Protein AF-A0A846NFS3-F1 (afdb_monomer_lite)

Secondary structure (DSSP, 8-state):
--TTSPEEEEE--S-TTTS---B-TTT--BS-EEEE--SS--EEPSPS-TTSS--S--BPPGGGBTTB-EES--EEEES-SSTT--PPTT-----EEEEESSS-HHHHHHHHHHHHSPPEEE-S-TT---SSS-TT-SEEEEEEETTTTEEEEEESS-S----EEE-SS---S-EEEEET---SS---EETTEEPPTTT--EEEETTEEEE-

Sequence (212 aa):
SLKDRPSPFVAFIKDQRFFPYKPCTACGGDHPFFGLFQGNAVWKHWPANPMEDFVLAVDADEDEWGEMPTHTSFLDCNYTSIPADVPPKGCSWLFLIGACEGSDDERLLDHVRSWSTPAKVETGYESRRLSWGCSHGPVLYEGYRYSERAYVLRLAGAERLTFRLTPIVKVINPVFRVENWKGGKPKIHVDGRRTEEDLARWQVDEEVLTVW

pLDDT: mean 80.88, std 14.56, range [43.41, 98.06]

Structure (mmCIF, N/CA/C/O backbone):
data_AF-A0A846NFS3-F1
#
_entry.id   AF-A0A846NFS3-F1
#
loop_
_atom_site.group_PDB
_atom_site.id
_atom_site.type_symbol
_atom_site.label_atom_id
_atom_site.label_alt_id
_atom_site.label_comp_id
_atom_site.label_asym_id
_atom_site.label_entity_id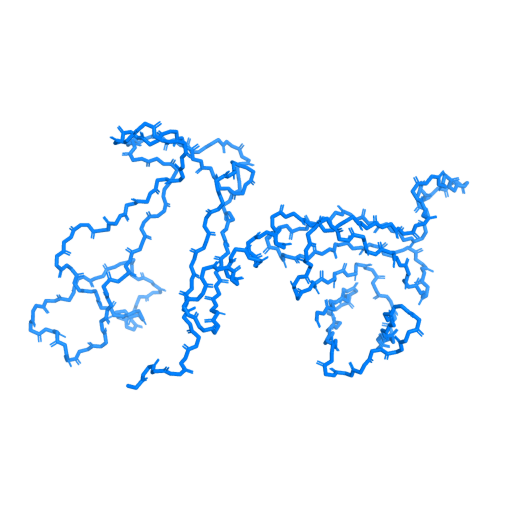
_atom_site.label_seq_id
_atom_site.pdbx_PDB_ins_code
_atom_site.Cartn_x
_atom_site.Cartn_y
_atom_site.Cartn_z
_atom_site.occupancy
_atom_site.B_iso_or_equiv
_atom_site.auth_seq_id
_atom_site.auth_comp_id
_atom_site.auth_asym_id
_atom_site.auth_atom_id
_atom_site.pdbx_PDB_model_num
ATOM 1 N N . SER A 1 1 ? 15.134 -28.747 -8.938 1.00 46.78 1 SER A N 1
ATOM 2 C CA . SER A 1 1 ? 13.742 -28.932 -8.473 1.00 46.78 1 SER A CA 1
ATOM 3 C C . SER A 1 1 ? 13.096 -27.572 -8.211 1.00 46.78 1 SER A C 1
ATOM 5 O O . SER A 1 1 ? 13.402 -26.941 -7.209 1.00 46.78 1 SER A O 1
ATOM 7 N N . LEU A 1 2 ? 12.251 -27.089 -9.130 1.00 56.50 2 LEU A N 1
ATOM 8 C CA . LEU A 1 2 ? 11.556 -25.787 -9.032 1.00 56.50 2 LEU A CA 1
ATOM 9 C C . LEU A 1 2 ? 10.077 -25.859 -9.470 1.00 56.50 2 LEU A C 1
ATOM 11 O O . LEU A 1 2 ? 9.407 -24.838 -9.506 1.00 56.50 2 LEU A O 1
ATOM 15 N N . LYS A 1 3 ? 9.568 -27.051 -9.819 1.00 55.34 3 LYS A N 1
ATOM 16 C CA . LYS A 1 3 ? 8.289 -27.220 -10.531 1.00 55.34 3 LYS A CA 1
ATOM 17 C C . LYS A 1 3 ? 7.031 -26.861 -9.727 1.00 55.34 3 LYS A C 1
ATOM 19 O O . LYS A 1 3 ? 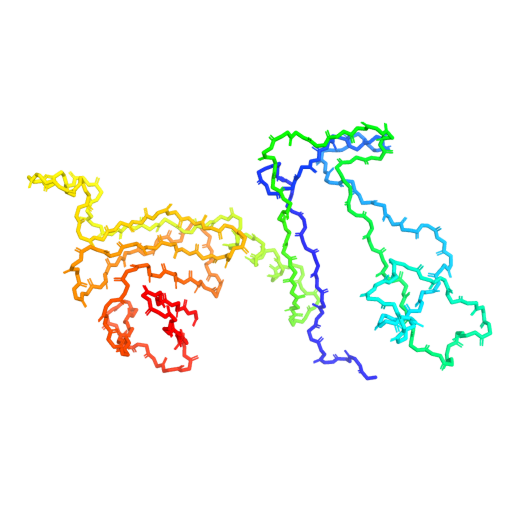6.013 -26.608 -10.350 1.00 55.34 3 LYS A O 1
ATOM 24 N N . ASP A 1 4 ? 7.129 -26.751 -8.403 1.00 69.19 4 ASP A N 1
ATOM 25 C CA . ASP A 1 4 ? 5.980 -26.518 -7.513 1.00 69.19 4 ASP A CA 1
ATOM 26 C C . ASP A 1 4 ? 6.213 -25.343 -6.549 1.00 69.19 4 ASP A C 1
ATOM 28 O O . ASP A 1 4 ? 5.666 -25.304 -5.449 1.00 69.19 4 ASP A O 1
ATOM 32 N N . ARG A 1 5 ? 7.093 -24.400 -6.912 1.00 70.12 5 ARG A N 1
ATOM 33 C CA . ARG A 1 5 ? 7.331 -23.194 -6.109 1.00 70.12 5 ARG A CA 1
ATOM 34 C C . ARG A 1 5 ? 6.560 -22.008 -6.692 1.00 70.12 5 ARG A C 1
ATOM 36 O O . ARG A 1 5 ? 6.533 -21.876 -7.915 1.00 70.12 5 ARG A O 1
ATOM 43 N N . PRO A 1 6 ? 5.989 -21.128 -5.847 1.00 77.12 6 PRO A N 1
ATOM 44 C CA . PRO A 1 6 ? 5.452 -19.851 -6.299 1.00 77.12 6 PRO A CA 1
ATOM 45 C C . PRO A 1 6 ? 6.476 -19.093 -7.155 1.00 77.12 6 PRO A C 1
ATOM 47 O O . PRO A 1 6 ? 7.658 -19.028 -6.804 1.00 77.12 6 PRO A O 1
ATOM 50 N N . SER A 1 7 ? 6.031 -18.527 -8.274 1.00 78.75 7 SER A N 1
ATOM 51 C CA . SER A 1 7 ? 6.867 -17.715 -9.153 1.00 78.75 7 SER A CA 1
ATOM 52 C C . SER A 1 7 ? 7.092 -16.345 -8.513 1.00 78.75 7 SER A C 1
ATOM 54 O O . SER A 1 7 ? 6.110 -15.673 -8.181 1.00 78.75 7 SER A O 1
ATOM 56 N N . PRO A 1 8 ? 8.352 -15.918 -8.308 1.00 80.50 8 PRO A N 1
ATOM 57 C CA . PRO A 1 8 ? 8.631 -14.588 -7.795 1.00 80.50 8 PRO A CA 1
ATOM 58 C C . PRO A 1 8 ? 8.228 -13.536 -8.827 1.00 80.50 8 PRO A C 1
ATOM 60 O O . PRO A 1 8 ? 8.345 -13.757 -10.033 1.00 80.50 8 PRO A O 1
ATOM 63 N N . PHE A 1 9 ? 7.792 -12.377 -8.353 1.00 82.88 9 PHE A N 1
ATOM 64 C CA . PHE A 1 9 ? 7.479 -11.243 -9.206 1.00 82.88 9 PHE A CA 1
ATOM 65 C C . PHE A 1 9 ? 7.971 -9.938 -8.588 1.00 82.88 9 PHE A C 1
ATOM 67 O O . PHE A 1 9 ? 8.077 -9.790 -7.367 1.00 82.88 9 PHE A O 1
ATOM 74 N N . VAL A 1 10 ? 8.195 -8.970 -9.469 1.00 84.50 10 VAL A N 1
ATOM 75 C CA . VAL A 1 10 ? 8.282 -7.554 -9.138 1.00 84.50 10 VAL A CA 1
ATOM 76 C C . VAL A 1 10 ? 7.319 -6.803 -10.050 1.00 84.50 10 VAL A C 1
ATOM 78 O O . VAL A 1 10 ? 7.285 -7.039 -11.256 1.00 84.50 10 VAL A O 1
ATOM 81 N N . ALA A 1 11 ? 6.498 -5.931 -9.477 1.00 87.62 11 ALA A N 1
ATOM 82 C CA . ALA A 1 11 ? 5.530 -5.136 -10.212 1.00 87.62 11 ALA A CA 1
ATOM 83 C C . ALA A 1 11 ? 5.752 -3.649 -9.945 1.00 87.62 11 ALA A C 1
ATOM 85 O O . ALA A 1 11 ? 5.638 -3.167 -8.815 1.00 87.62 11 ALA A O 1
ATOM 86 N N . PHE A 1 12 ? 6.021 -2.924 -11.024 1.00 88.69 12 PHE A N 1
ATOM 87 C CA . PHE A 1 12 ? 6.144 -1.476 -11.035 1.00 88.69 12 PHE A CA 1
ATOM 88 C C . PHE A 1 12 ? 4.872 -0.884 -11.618 1.00 88.69 12 PHE A C 1
ATOM 90 O O . PHE A 1 12 ? 4.489 -1.186 -12.750 1.00 88.69 12 PHE A O 1
ATOM 97 N N . ILE A 1 13 ? 4.197 -0.046 -10.841 1.00 88.19 13 ILE A N 1
ATOM 98 C CA . ILE A 1 13 ? 2.973 0.591 -11.310 1.00 88.19 13 ILE A CA 1
ATOM 99 C C . ILE A 1 13 ? 3.359 1.758 -12.211 1.00 88.19 13 ILE A C 1
ATOM 101 O O . ILE A 1 13 ? 4.176 2.601 -11.844 1.00 88.19 13 ILE A O 1
ATOM 105 N N . LYS A 1 14 ? 2.710 1.833 -13.373 1.00 88.75 14 LYS A N 1
ATOM 106 C CA . LYS A 1 14 ? 2.720 3.010 -14.242 1.00 88.75 14 LYS A CA 1
ATOM 107 C C . LYS A 1 14 ? 1.882 4.136 -13.618 1.00 88.75 14 LYS A C 1
ATOM 109 O O . LYS A 1 14 ? 0.790 4.459 -14.076 1.00 88.75 14 LYS A O 1
ATOM 114 N N . ASP A 1 15 ? 2.371 4.657 -12.500 1.00 88.75 15 ASP A N 1
ATOM 115 C CA . ASP A 1 15 ? 1.798 5.776 -11.770 1.00 88.75 15 ASP A CA 1
ATOM 116 C C . ASP A 1 15 ? 2.906 6.475 -10.970 1.00 88.75 15 ASP A C 1
ATOM 118 O O . ASP A 1 15 ? 3.525 5.891 -10.076 1.00 88.75 15 ASP A O 1
ATOM 122 N N . GLN A 1 16 ? 3.145 7.746 -11.291 1.00 89.62 16 GLN A N 1
ATOM 123 C CA . GLN A 1 16 ? 4.221 8.547 -10.704 1.00 89.62 16 GLN A CA 1
ATOM 124 C C . GLN A 1 16 ? 4.065 8.801 -9.195 1.00 89.62 16 GLN A C 1
ATOM 126 O O . GLN A 1 16 ? 5.024 9.221 -8.547 1.00 89.62 16 GLN A O 1
ATOM 131 N N . ARG A 1 17 ? 2.887 8.531 -8.611 1.00 88.44 17 ARG A N 1
ATOM 132 C CA . ARG A 1 17 ? 2.686 8.543 -7.151 1.00 88.44 17 ARG A CA 1
ATOM 133 C C . ARG A 1 17 ? 3.445 7.411 -6.463 1.00 88.44 17 ARG A C 1
ATOM 135 O O . ARG A 1 17 ? 3.815 7.554 -5.302 1.00 88.44 17 ARG A O 1
ATOM 142 N N . PHE A 1 18 ? 3.644 6.295 -7.164 1.00 90.50 18 PHE A N 1
ATOM 143 C CA . PHE A 1 18 ? 4.289 5.099 -6.632 1.00 90.50 18 PHE A CA 1
ATOM 144 C C . PHE A 1 18 ? 5.753 5.030 -7.010 1.00 90.50 18 PHE A C 1
ATOM 146 O O . PHE A 1 18 ? 6.557 4.666 -6.169 1.00 90.50 18 PHE A O 1
ATOM 153 N N . PHE A 1 19 ? 6.096 5.365 -8.249 1.00 90.44 19 PHE A N 1
ATOM 154 C CA . PHE A 1 19 ? 7.455 5.231 -8.754 1.00 90.44 19 PHE A CA 1
ATOM 155 C C . PHE A 1 19 ? 7.742 6.385 -9.713 1.00 90.44 19 PHE A C 1
ATOM 157 O O . PHE A 1 19 ? 6.963 6.575 -10.648 1.00 90.44 19 PHE A O 1
ATOM 164 N N . PRO A 1 20 ? 8.808 7.186 -9.536 1.00 90.94 20 PRO A N 1
ATOM 165 C CA . PRO A 1 20 ? 9.073 8.282 -10.446 1.00 90.94 20 PRO A CA 1
ATOM 166 C C . PRO A 1 20 ? 9.572 7.723 -11.774 1.00 90.94 20 PRO A C 1
ATOM 168 O O . PRO A 1 20 ? 10.475 6.891 -11.818 1.00 90.94 20 PRO A O 1
ATOM 171 N N . TYR A 1 21 ? 9.035 8.232 -12.874 1.00 90.06 21 TYR A N 1
ATOM 172 C CA . TYR A 1 21 ? 9.552 7.931 -14.202 1.00 90.06 21 TYR A CA 1
ATOM 173 C C . TYR A 1 21 ? 9.277 9.076 -15.168 1.00 90.06 21 TYR A C 1
ATOM 175 O O . TYR A 1 21 ? 8.366 9.877 -14.955 1.00 90.06 21 TYR A O 1
ATOM 183 N N . LYS A 1 22 ? 10.067 9.148 -16.236 1.00 87.88 22 LYS A N 1
ATOM 184 C CA . LYS A 1 22 ? 9.811 9.996 -17.407 1.00 87.88 22 LYS A CA 1
ATOM 185 C C . LYS A 1 22 ? 9.453 9.120 -18.610 1.00 87.88 22 LYS A C 1
ATOM 187 O O . LYS A 1 22 ? 9.779 7.933 -18.597 1.00 87.88 22 LYS A O 1
ATOM 192 N N . PRO A 1 23 ? 8.839 9.688 -19.663 1.00 87.88 23 PRO A N 1
ATOM 193 C CA . PRO A 1 23 ? 8.707 8.997 -20.936 1.00 87.88 23 PRO A CA 1
ATOM 194 C C . PRO A 1 23 ? 10.045 8.398 -21.381 1.00 87.88 23 PRO A C 1
ATOM 196 O O . PRO A 1 23 ? 11.074 9.076 -21.384 1.00 87.88 23 PRO A O 1
ATOM 199 N N . CYS A 1 24 ? 10.018 7.114 -21.720 1.00 82.25 24 CYS A N 1
ATOM 200 C CA . CYS A 1 24 ? 11.175 6.335 -22.111 1.00 82.25 24 CYS A CA 1
ATOM 201 C C . CYS A 1 24 ? 11.848 6.968 -23.328 1.00 82.25 24 CYS A C 1
ATOM 203 O O . CYS A 1 24 ? 11.220 7.188 -24.362 1.00 82.25 24 CYS A O 1
ATOM 205 N N . THR A 1 25 ? 13.147 7.214 -23.228 1.00 80.50 25 THR A N 1
ATOM 206 C CA . THR A 1 25 ? 13.949 7.802 -24.307 1.00 80.50 25 THR A CA 1
ATOM 207 C C . THR A 1 25 ? 14.064 6.890 -25.528 1.00 80.50 25 THR A C 1
ATOM 209 O O . THR A 1 25 ? 14.235 7.387 -26.637 1.00 80.50 25 THR A O 1
ATOM 212 N N . ALA A 1 26 ? 13.944 5.570 -25.340 1.00 77.38 26 ALA A N 1
ATOM 213 C CA . ALA A 1 26 ? 14.082 4.581 -26.407 1.00 77.38 26 ALA A CA 1
ATOM 214 C C . ALA A 1 26 ? 12.789 4.361 -27.209 1.00 77.38 26 ALA A C 1
ATOM 216 O O . ALA A 1 26 ? 12.839 4.267 -28.432 1.00 77.38 26 ALA A O 1
ATOM 217 N N . CYS A 1 27 ? 11.630 4.270 -26.546 1.00 83.31 27 CYS A N 1
ATOM 218 C CA . CYS A 1 27 ? 10.351 3.969 -27.207 1.00 83.31 27 CYS A CA 1
ATOM 219 C C . CYS A 1 27 ? 9.323 5.112 -27.147 1.00 83.31 27 CYS A C 1
ATOM 221 O O . CYS A 1 27 ? 8.237 4.984 -27.706 1.00 83.31 27 CYS A O 1
ATOM 223 N N . GLY A 1 28 ? 9.620 6.207 -26.439 1.00 85.06 28 GLY A N 1
ATOM 224 C CA . GLY A 1 28 ? 8.693 7.319 -26.193 1.00 85.06 28 GLY A CA 1
ATOM 225 C C . GLY A 1 28 ? 7.544 6.993 -25.229 1.00 85.06 28 GLY A C 1
ATOM 226 O O . GLY A 1 28 ? 6.701 7.848 -24.967 1.00 85.06 28 GLY A O 1
ATOM 227 N N . GLY A 1 29 ? 7.479 5.762 -24.715 1.00 85.75 29 GLY A N 1
ATOM 228 C CA . GLY A 1 29 ? 6.389 5.282 -23.876 1.00 85.75 29 GLY A CA 1
ATOM 229 C C . GLY A 1 29 ? 6.436 5.837 -22.456 1.00 85.75 29 GLY A C 1
ATOM 230 O O . GLY A 1 29 ? 7.495 5.978 -21.857 1.00 85.75 29 GLY A O 1
ATOM 231 N N . ASP A 1 30 ? 5.268 6.109 -21.886 1.00 87.12 30 ASP A N 1
ATOM 232 C CA . ASP A 1 30 ? 5.135 6.555 -20.499 1.00 87.12 30 ASP A CA 1
ATOM 233 C C . ASP A 1 30 ? 5.238 5.345 -19.552 1.00 87.12 30 ASP A C 1
ATOM 235 O O . ASP A 1 30 ? 4.241 4.673 -19.310 1.00 87.12 30 ASP A O 1
ATOM 239 N N . HIS A 1 31 ? 6.436 4.966 -19.111 1.00 85.06 31 HIS A N 1
ATOM 240 C CA . HIS A 1 31 ? 6.647 3.845 -18.186 1.00 85.06 31 HIS A CA 1
ATOM 241 C C . HIS A 1 31 ? 7.975 3.996 -17.428 1.00 85.06 31 HIS A C 1
ATOM 243 O O . HIS A 1 31 ? 8.857 4.715 -17.905 1.00 85.06 31 HIS A O 1
ATOM 249 N N . PRO A 1 32 ? 8.159 3.310 -16.282 1.00 83.38 32 PRO A N 1
ATOM 250 C CA . PRO A 1 32 ? 9.451 3.274 -15.605 1.00 83.38 32 PRO A CA 1
ATOM 251 C C . PRO A 1 32 ? 10.571 2.765 -16.509 1.00 83.38 32 PRO A C 1
ATOM 253 O O . PRO A 1 32 ? 10.363 1.862 -17.325 1.00 83.38 32 PRO A O 1
ATOM 256 N N . PHE A 1 33 ? 11.753 3.366 -16.382 1.00 80.88 33 PHE A N 1
ATOM 257 C CA . PHE A 1 33 ? 12.916 2.920 -17.129 1.00 80.88 33 PHE A CA 1
ATOM 258 C C . PHE A 1 33 ? 13.541 1.712 -16.432 1.00 80.88 33 PHE A C 1
ATOM 260 O O . PHE A 1 33 ? 13.967 1.792 -15.279 1.00 80.88 33 PHE A O 1
ATOM 267 N N . PHE A 1 34 ? 13.616 0.610 -17.170 1.00 74.81 34 PHE A N 1
ATOM 268 C CA . PHE A 1 34 ? 14.283 -0.608 -16.743 1.00 74.81 34 PHE A CA 1
ATOM 269 C C . PHE A 1 34 ? 15.504 -0.823 -17.618 1.00 74.81 34 PHE A C 1
ATOM 271 O O . PHE A 1 34 ? 15.383 -1.091 -18.817 1.00 74.81 34 PHE A O 1
ATOM 278 N N . GLY A 1 35 ? 16.678 -0.707 -17.008 1.00 64.31 35 GLY A N 1
ATOM 279 C CA . GLY A 1 35 ? 17.896 -1.225 -17.597 1.00 64.31 35 GLY A CA 1
ATOM 280 C C . GLY A 1 35 ? 17.946 -2.717 -17.312 1.00 64.31 35 GLY A C 1
ATOM 281 O O . GLY A 1 35 ? 18.195 -3.124 -16.179 1.00 64.31 35 GLY A O 1
ATOM 282 N N . LEU A 1 36 ? 17.707 -3.547 -18.327 1.00 57.19 36 LEU A N 1
ATOM 283 C CA . LEU A 1 36 ? 18.257 -4.897 -18.274 1.00 57.19 36 LEU A CA 1
ATOM 284 C C . LEU A 1 36 ? 19.766 -4.738 -18.449 1.00 57.19 36 LEU A C 1
ATOM 286 O O . LEU A 1 36 ? 20.190 -4.103 -19.417 1.00 57.19 36 LEU A O 1
ATOM 290 N N . PHE A 1 37 ? 20.565 -5.281 -17.531 1.00 57.91 37 PHE A N 1
ATOM 291 C CA . PHE A 1 37 ? 22.001 -5.408 -17.764 1.00 57.91 37 PHE A CA 1
ATOM 292 C C . PHE A 1 37 ? 22.176 -6.251 -19.034 1.00 57.91 37 PHE A C 1
ATOM 294 O O . PHE A 1 37 ? 21.878 -7.443 -19.051 1.00 57.91 37 PHE A O 1
ATOM 301 N N . GLN A 1 38 ? 22.536 -5.604 -20.144 1.00 47.56 38 GLN A N 1
ATOM 302 C CA . GLN A 1 38 ? 22.662 -6.266 -21.438 1.00 47.56 38 GLN A CA 1
ATOM 303 C C . GLN A 1 38 ? 23.978 -7.053 -21.470 1.00 47.56 38 GLN A C 1
ATOM 305 O O . GLN A 1 38 ? 25.048 -6.457 -21.408 1.00 47.56 38 GLN A O 1
ATOM 310 N N . GLY A 1 39 ? 23.900 -8.383 -21.582 1.00 54.94 39 GLY A N 1
ATOM 311 C CA . GLY A 1 39 ? 25.058 -9.265 -21.764 1.00 54.94 39 GLY A CA 1
ATOM 312 C C . GLY A 1 39 ? 24.763 -10.736 -21.446 1.00 54.94 39 GLY A C 1
ATOM 313 O O . GLY A 1 39 ? 23.698 -11.061 -20.929 1.00 54.94 39 GLY A O 1
ATOM 314 N N . ASN A 1 40 ? 25.737 -11.618 -21.705 1.00 56.84 40 ASN A N 1
ATOM 315 C CA . ASN A 1 40 ? 25.790 -12.996 -21.176 1.00 56.84 40 ASN A CA 1
ATOM 316 C C . ASN A 1 40 ? 26.237 -13.027 -19.699 1.00 56.84 40 ASN A C 1
ATOM 318 O O . ASN A 1 40 ? 26.724 -14.047 -19.220 1.00 56.84 40 ASN A O 1
ATOM 322 N N . ALA A 1 41 ? 26.142 -11.894 -19.002 1.00 58.16 41 ALA A N 1
ATOM 323 C CA . ALA A 1 41 ? 26.658 -11.729 -17.657 1.00 58.16 41 ALA A CA 1
ATOM 324 C C . ALA A 1 41 ? 25.864 -12.612 -16.686 1.00 58.16 41 ALA A C 1
ATOM 326 O O . ALA A 1 41 ? 24.679 -12.394 -16.415 1.00 58.16 41 ALA A O 1
ATOM 327 N N . VAL A 1 42 ? 26.533 -13.654 -16.209 1.00 69.56 42 VAL A N 1
ATOM 328 C CA . VAL A 1 42 ? 26.106 -14.495 -15.099 1.00 69.56 42 VAL A CA 1
ATOM 329 C C . VAL A 1 42 ? 26.764 -13.894 -13.870 1.00 69.56 42 VAL A C 1
ATOM 331 O O . VAL A 1 42 ? 27.964 -13.675 -13.884 1.00 69.56 42 VAL A O 1
ATOM 334 N N . TRP A 1 43 ? 26.011 -13.606 -12.818 1.00 71.12 43 TRP A N 1
ATOM 335 C CA . TRP A 1 43 ? 26.534 -12.884 -11.662 1.00 71.12 43 TRP A CA 1
ATOM 336 C C . TRP A 1 43 ? 26.647 -13.784 -10.443 1.00 71.12 43 TRP A C 1
ATOM 338 O O . TRP A 1 43 ? 25.786 -14.637 -10.221 1.00 71.12 43 TRP A O 1
ATOM 348 N N . LYS A 1 44 ? 27.671 -13.576 -9.616 1.00 70.44 44 LYS A N 1
ATOM 349 C CA . LYS A 1 44 ? 27.851 -14.307 -8.352 1.00 70.44 44 LYS A CA 1
ATOM 350 C C . LYS A 1 44 ? 26.729 -13.956 -7.370 1.00 70.44 44 LYS A C 1
ATOM 352 O O . LYS A 1 44 ? 26.412 -12.783 -7.178 1.00 70.44 44 LYS A O 1
ATOM 357 N N . HIS A 1 45 ? 26.141 -14.964 -6.721 1.00 60.03 45 HIS A N 1
ATOM 358 C CA . HIS A 1 45 ? 25.109 -14.763 -5.699 1.00 60.03 45 HIS A CA 1
ATOM 359 C C . HIS A 1 45 ? 25.665 -14.012 -4.480 1.00 60.03 45 HIS A C 1
ATOM 361 O O . HIS A 1 45 ? 26.803 -14.224 -4.065 1.00 60.03 45 HIS A O 1
ATOM 367 N N . TRP A 1 46 ? 24.843 -13.154 -3.873 1.00 59.78 46 TRP A N 1
ATOM 368 C CA . TRP A 1 46 ? 25.236 -12.382 -2.694 1.00 59.78 46 TRP A CA 1
ATOM 369 C C . TRP A 1 46 ? 25.270 -13.208 -1.396 1.00 59.78 46 TRP A C 1
ATOM 371 O O . TRP A 1 46 ? 24.400 -14.062 -1.195 1.00 59.78 46 TRP A O 1
ATOM 381 N N . PRO A 1 47 ? 26.193 -12.900 -0.467 1.00 56.41 47 PRO A N 1
ATOM 382 C CA . PRO A 1 47 ? 27.344 -12.009 -0.638 1.00 56.41 47 PRO A CA 1
ATOM 383 C C . PRO A 1 47 ? 28.473 -12.707 -1.416 1.00 56.41 47 PRO A C 1
ATOM 385 O O . PRO A 1 47 ? 28.825 -13.846 -1.120 1.00 56.41 47 PRO A O 1
ATOM 388 N N . ALA A 1 48 ? 29.071 -12.008 -2.388 1.00 53.06 48 ALA A N 1
ATOM 389 C CA . ALA A 1 48 ? 30.178 -12.541 -3.191 1.00 53.06 48 ALA A CA 1
ATOM 390 C C . ALA A 1 48 ? 31.499 -12.657 -2.397 1.00 53.06 48 ALA A C 1
ATOM 392 O O . ALA A 1 48 ? 32.408 -13.377 -2.803 1.00 53.06 48 ALA A O 1
ATOM 393 N N . ASN A 1 49 ? 31.604 -11.961 -1.260 1.00 52.06 49 ASN A N 1
ATOM 394 C CA . ASN A 1 49 ? 32.747 -11.992 -0.354 1.00 52.06 49 ASN A CA 1
ATOM 395 C C . ASN A 1 49 ? 32.248 -11.872 1.102 1.00 52.06 49 ASN A C 1
ATOM 397 O O . ASN A 1 49 ? 31.478 -10.957 1.386 1.00 52.06 49 ASN A O 1
ATOM 401 N N . PRO A 1 50 ? 32.676 -12.737 2.040 1.00 53.91 50 PRO A N 1
ATOM 402 C CA . PRO A 1 50 ? 32.330 -12.617 3.460 1.00 53.91 50 PRO A CA 1
ATOM 403 C C . PRO A 1 50 ? 32.967 -11.408 4.178 1.00 53.91 50 PRO A C 1
ATOM 405 O O . PRO A 1 50 ? 32.703 -11.213 5.361 1.00 53.91 50 PRO A O 1
ATOM 408 N N . MET A 1 51 ? 33.827 -10.633 3.506 1.00 52.66 51 MET A N 1
ATOM 409 C CA . MET A 1 51 ? 34.596 -9.527 4.096 1.00 52.66 51 MET A CA 1
ATOM 410 C C . MET A 1 51 ? 34.044 -8.123 3.807 1.00 52.66 51 MET A C 1
ATOM 412 O O . MET A 1 51 ? 34.581 -7.157 4.343 1.00 52.66 51 MET A O 1
ATOM 416 N N . GLU A 1 52 ? 33.018 -7.982 2.967 1.00 46.75 52 GLU A N 1
ATOM 417 C CA . GLU A 1 52 ? 32.424 -6.680 2.642 1.00 46.75 52 GLU A CA 1
ATOM 418 C C . GLU A 1 52 ? 30.933 -6.676 2.977 1.00 46.75 52 GLU A C 1
ATOM 420 O O . GLU A 1 52 ? 30.217 -7.628 2.666 1.00 46.75 52 GLU A O 1
ATOM 425 N N . ASP A 1 53 ? 30.462 -5.590 3.597 1.00 46.38 53 ASP A N 1
ATOM 426 C CA . ASP A 1 53 ? 29.064 -5.457 4.025 1.00 46.38 53 ASP A CA 1
ATOM 427 C C . ASP A 1 53 ? 28.083 -5.438 2.836 1.00 46.38 53 ASP A C 1
ATOM 429 O O . ASP A 1 53 ? 26.894 -5.703 3.020 1.00 46.38 53 ASP A O 1
ATOM 433 N N . PHE A 1 54 ? 28.558 -5.142 1.616 1.00 43.41 54 PHE A N 1
ATOM 434 C CA . PHE A 1 54 ? 27.818 -5.289 0.358 1.00 43.41 54 PHE A CA 1
ATOM 435 C C . PHE A 1 54 ? 28.728 -5.054 -0.866 1.00 43.41 54 PHE A C 1
ATOM 437 O O . PHE A 1 54 ? 29.475 -4.082 -0.910 1.00 43.41 54 PHE A O 1
ATOM 444 N N . VAL A 1 55 ? 28.591 -5.882 -1.909 1.00 52.50 55 VAL A N 1
ATOM 445 C CA . VAL A 1 55 ? 29.126 -5.622 -3.262 1.00 52.50 55 VAL A CA 1
ATOM 446 C C . VAL A 1 55 ? 27.958 -5.616 -4.235 1.00 52.50 55 VAL A C 1
ATOM 448 O O . VAL A 1 55 ? 27.217 -6.588 -4.294 1.00 52.50 55 VAL A O 1
ATOM 451 N N . LEU A 1 56 ? 27.787 -4.529 -4.993 1.00 52.53 56 LEU A N 1
ATOM 452 C CA . LEU A 1 56 ? 26.597 -4.282 -5.819 1.00 52.53 56 LEU A CA 1
ATOM 453 C C . LEU A 1 56 ? 26.394 -5.295 -6.963 1.00 52.53 56 LEU A C 1
ATOM 455 O O . LEU A 1 56 ? 25.252 -5.608 -7.280 1.00 52.53 56 LEU A O 1
ATOM 459 N N . ALA A 1 57 ? 27.464 -5.818 -7.565 1.00 60.66 57 ALA A N 1
ATOM 460 C CA . ALA A 1 57 ? 27.416 -6.903 -8.548 1.00 60.66 57 ALA A CA 1
ATOM 461 C C . ALA A 1 57 ? 28.849 -7.366 -8.876 1.00 60.66 57 ALA A C 1
ATOM 463 O O . ALA A 1 57 ? 29.733 -6.525 -9.034 1.00 60.66 57 ALA A O 1
ATOM 464 N N . VAL A 1 58 ? 29.088 -8.677 -8.981 1.00 69.69 58 VAL A N 1
ATOM 465 C CA . VAL A 1 58 ? 30.356 -9.243 -9.480 1.00 69.69 58 VAL A CA 1
ATOM 466 C C . VAL A 1 58 ? 30.019 -10.253 -10.563 1.00 69.69 58 VAL A C 1
ATOM 468 O O . VAL A 1 58 ? 29.288 -11.212 -10.292 1.00 69.69 58 VAL A O 1
ATOM 471 N N . ASP A 1 59 ? 30.513 -10.013 -11.775 1.00 72.50 59 ASP A N 1
ATOM 472 C CA . ASP A 1 59 ? 30.398 -10.970 -12.872 1.00 72.50 59 ASP A CA 1
ATOM 473 C C . ASP A 1 59 ? 31.075 -12.283 -12.465 1.00 72.50 59 ASP A C 1
ATOM 475 O O . ASP A 1 59 ? 32.140 -12.286 -11.848 1.00 72.50 59 ASP A O 1
ATOM 479 N N . ALA A 1 60 ? 30.422 -13.400 -12.758 1.00 72.19 60 ALA A N 1
ATOM 480 C CA . ALA A 1 60 ? 31.017 -14.721 -12.697 1.00 72.19 60 ALA A CA 1
ATOM 481 C C . ALA A 1 60 ? 31.729 -14.988 -14.022 1.00 72.19 60 ALA A C 1
ATOM 483 O O . ALA A 1 60 ? 31.107 -14.934 -15.091 1.00 72.19 60 ALA A O 1
ATOM 484 N N . ASP A 1 61 ? 33.013 -15.310 -13.934 1.00 78.19 61 ASP A N 1
ATOM 485 C CA . ASP A 1 61 ? 33.794 -15.749 -15.082 1.00 78.19 61 ASP A CA 1
ATOM 486 C C . ASP A 1 61 ? 33.287 -17.120 -15.565 1.00 78.19 61 ASP A C 1
ATOM 488 O O . ASP A 1 61 ? 32.662 -17.862 -14.804 1.00 78.19 61 ASP A O 1
ATOM 492 N N . GLU A 1 62 ? 33.547 -17.482 -16.828 1.00 78.62 62 GLU A N 1
ATOM 493 C CA . GLU A 1 62 ? 33.083 -18.760 -17.408 1.00 78.62 62 GLU A CA 1
ATOM 494 C C . GLU A 1 62 ? 33.519 -19.979 -16.575 1.00 78.62 62 GLU A C 1
ATOM 496 O O . GLU A 1 62 ? 32.750 -20.928 -16.422 1.00 78.62 62 GLU A O 1
ATOM 501 N N . ASP A 1 63 ? 34.711 -19.923 -15.974 1.00 80.50 63 ASP A N 1
ATOM 502 C CA . ASP A 1 63 ? 35.257 -20.978 -15.109 1.00 80.50 63 ASP A CA 1
ATOM 503 C C . ASP A 1 63 ? 34.518 -21.107 -13.762 1.00 80.50 63 ASP A C 1
ATOM 505 O O . ASP A 1 63 ? 34.643 -22.113 -13.068 1.00 80.50 63 ASP A O 1
ATOM 509 N N . GLU A 1 64 ? 33.734 -20.101 -13.374 1.00 70.00 64 GLU A N 1
ATOM 510 C CA . GLU A 1 64 ? 32.948 -20.086 -12.136 1.00 70.00 64 GLU A CA 1
ATOM 511 C C . GLU A 1 64 ? 31.498 -20.539 -12.370 1.00 70.00 64 GLU A C 1
ATOM 513 O O . GLU A 1 64 ? 30.733 -20.754 -11.418 1.00 70.00 64 GLU A O 1
ATOM 518 N N . TRP A 1 65 ? 31.098 -20.709 -13.636 1.00 73.12 65 TRP A N 1
ATOM 519 C CA . TRP A 1 65 ? 29.759 -21.145 -14.010 1.00 73.12 65 TRP A CA 1
ATOM 520 C C . TRP A 1 65 ? 29.529 -22.596 -13.572 1.00 73.12 65 TRP A C 1
ATOM 522 O O . TRP A 1 65 ? 30.000 -23.545 -14.190 1.00 73.12 65 TRP A O 1
ATOM 532 N N . GLY A 1 66 ? 28.744 -22.770 -12.507 1.00 65.75 66 GLY A N 1
ATOM 533 C CA . GLY A 1 66 ? 28.412 -24.083 -11.942 1.00 65.75 66 GLY A CA 1
ATOM 534 C C . GLY A 1 66 ? 29.239 -24.476 -10.715 1.00 65.75 66 GLY A C 1
ATOM 535 O O . GLY A 1 66 ? 28.810 -25.370 -9.988 1.00 65.75 66 GLY A O 1
ATOM 536 N N . GLU A 1 67 ? 30.340 -23.772 -10.432 1.00 72.44 67 GLU A N 1
ATOM 537 C CA . GLU A 1 67 ? 31.165 -23.964 -9.225 1.00 72.44 67 GLU A CA 1
ATOM 538 C C . GLU A 1 67 ? 30.664 -23.134 -8.036 1.00 72.44 67 GLU A C 1
ATOM 540 O O . GLU A 1 67 ? 30.831 -23.511 -6.875 1.00 72.44 67 GLU A O 1
ATOM 545 N N . MET A 1 68 ? 29.991 -22.015 -8.311 1.00 66.69 68 MET A N 1
ATOM 546 C CA . MET A 1 68 ? 29.344 -21.203 -7.287 1.00 66.69 68 MET A CA 1
ATOM 547 C C . MET A 1 68 ? 27.909 -20.832 -7.672 1.00 66.69 68 MET A C 1
ATOM 549 O O . MET A 1 68 ? 27.567 -20.817 -8.856 1.00 66.69 68 MET A O 1
ATOM 553 N N . PRO A 1 69 ? 27.031 -20.537 -6.693 1.00 60.03 69 PRO A N 1
ATOM 554 C CA . PRO A 1 69 ? 25.693 -20.059 -6.994 1.00 60.03 69 PRO A CA 1
ATOM 555 C C . PRO A 1 69 ? 25.767 -18.752 -7.782 1.00 60.03 69 PRO A C 1
ATOM 557 O O . PRO A 1 69 ? 26.360 -17.772 -7.327 1.00 60.03 69 PRO A O 1
ATOM 560 N N . THR A 1 70 ? 25.136 -18.738 -8.949 1.00 64.69 70 THR A N 1
ATOM 561 C CA . THR A 1 70 ? 25.051 -17.564 -9.808 1.00 64.69 70 THR A CA 1
ATOM 562 C C . THR A 1 70 ? 23.609 -17.256 -10.196 1.00 64.69 70 THR A C 1
ATOM 564 O O . THR A 1 70 ? 22.715 -18.098 -10.075 1.00 64.69 70 THR A O 1
ATOM 567 N N . HIS A 1 71 ? 23.357 -16.029 -10.643 1.00 61.53 71 HIS A N 1
ATOM 568 C CA . HIS A 1 71 ? 22.068 -15.610 -11.176 1.00 61.53 71 HIS A CA 1
ATOM 569 C C . HIS A 1 71 ? 22.241 -14.671 -12.369 1.00 61.53 71 HIS A C 1
ATOM 571 O O . HIS A 1 71 ? 23.205 -13.923 -12.464 1.00 61.53 71 HIS A O 1
ATOM 577 N N . THR A 1 72 ? 21.284 -14.699 -13.290 1.00 58.72 72 THR A N 1
ATOM 578 C CA . THR A 1 72 ? 21.273 -13.858 -14.500 1.00 58.72 72 THR A CA 1
ATOM 579 C C . THR A 1 72 ? 20.357 -12.641 -14.372 1.00 58.72 72 THR A C 1
ATOM 581 O O . THR A 1 72 ? 20.319 -11.790 -15.254 1.00 58.72 72 THR A O 1
ATOM 584 N N . SER A 1 73 ? 19.606 -12.542 -13.273 1.00 57.41 73 SER A N 1
ATOM 585 C CA . SER A 1 73 ? 18.552 -11.540 -13.108 1.00 57.41 73 SER A CA 1
ATOM 586 C C . SER A 1 73 ? 18.984 -10.434 -12.148 1.00 57.41 73 SER A C 1
ATOM 588 O O . SER A 1 73 ? 18.633 -10.468 -10.971 1.00 57.41 73 SER A O 1
ATOM 590 N N . PHE A 1 74 ? 19.739 -9.456 -12.648 1.00 61.50 74 PHE A N 1
ATOM 591 C CA . PHE A 1 74 ? 19.831 -8.132 -12.030 1.00 61.50 74 PHE A CA 1
ATOM 592 C C . PHE A 1 74 ? 18.963 -7.154 -12.822 1.00 61.50 74 PHE A C 1
ATOM 594 O O . PHE A 1 74 ? 18.989 -7.136 -14.053 1.00 61.50 74 PHE A O 1
ATOM 601 N N . LEU A 1 75 ? 18.181 -6.350 -12.106 1.00 64.06 75 LEU A N 1
ATOM 602 C CA . LEU A 1 75 ? 17.353 -5.302 -12.685 1.00 64.06 75 LEU A CA 1
ATOM 603 C C . LEU A 1 75 ? 17.830 -3.962 -12.142 1.00 64.06 75 LEU A C 1
ATOM 605 O O . LEU A 1 75 ? 17.787 -3.745 -10.932 1.00 64.06 75 LEU A O 1
ATOM 609 N N . ASP A 1 76 ? 18.238 -3.067 -13.036 1.00 70.19 76 ASP A N 1
ATOM 610 C CA . ASP A 1 76 ? 18.503 -1.680 -12.682 1.00 70.19 76 ASP A CA 1
ATOM 611 C C . ASP A 1 76 ? 17.234 -0.844 -12.893 1.00 70.19 76 ASP A C 1
ATOM 613 O O . ASP A 1 76 ? 16.698 -0.739 -14.005 1.00 70.19 76 ASP A O 1
ATOM 617 N N . CYS A 1 77 ? 16.727 -0.283 -11.798 1.00 74.69 77 CYS A N 1
ATOM 618 C CA . CYS A 1 77 ? 15.522 0.533 -11.780 1.00 74.69 77 CYS A CA 1
ATOM 619 C C . CYS A 1 77 ? 15.919 1.985 -11.559 1.00 74.69 77 CYS A C 1
ATOM 621 O O . CYS A 1 77 ? 16.249 2.374 -10.440 1.00 74.69 77 CYS A O 1
ATOM 623 N N . ASN A 1 78 ? 15.819 2.799 -12.606 1.00 79.31 78 ASN A N 1
ATOM 624 C CA . ASN A 1 78 ? 16.148 4.217 -12.535 1.00 79.31 78 ASN A CA 1
ATOM 625 C C . ASN A 1 78 ? 14.940 5.087 -12.870 1.00 79.31 78 ASN A C 1
ATOM 627 O O . ASN A 1 78 ? 14.001 4.680 -13.553 1.00 79.31 78 ASN A O 1
ATOM 631 N N . TYR A 1 79 ? 15.016 6.348 -12.447 1.00 84.19 79 TYR A N 1
ATOM 632 C CA . TYR A 1 79 ? 14.068 7.380 -12.858 1.00 84.19 79 TYR A CA 1
ATOM 633 C C . TYR A 1 79 ? 14.058 7.574 -14.387 1.00 84.19 79 TYR A C 1
ATOM 635 O O . TYR A 1 79 ? 13.021 7.870 -14.983 1.00 84.19 79 TYR A O 1
ATOM 643 N N . THR A 1 80 ? 15.225 7.426 -15.020 1.00 82.38 80 THR A N 1
ATOM 644 C CA . THR A 1 80 ? 15.462 7.621 -16.455 1.00 82.38 80 THR A CA 1
ATOM 645 C C . THR A 1 80 ? 16.828 7.058 -16.847 1.00 82.38 80 THR A C 1
ATOM 647 O O . THR A 1 80 ? 17.674 6.816 -15.990 1.00 82.38 80 THR A O 1
ATOM 650 N N . SER A 1 81 ? 17.052 6.888 -18.149 1.00 78.44 81 SER A N 1
ATOM 651 C CA . SER A 1 81 ? 18.337 6.491 -18.732 1.00 78.44 81 SER A CA 1
ATOM 652 C C . SER A 1 81 ? 19.286 7.668 -18.997 1.00 78.44 81 SER A C 1
ATOM 654 O O . SER A 1 81 ? 20.374 7.467 -19.530 1.00 78.44 81 SER A O 1
ATOM 656 N N . ILE A 1 82 ? 18.842 8.906 -18.759 1.00 81.00 82 ILE A N 1
ATOM 657 C CA . ILE A 1 82 ? 19.598 10.121 -19.084 1.00 81.00 82 ILE A CA 1
ATOM 658 C C . ILE A 1 82 ? 20.570 10.432 -17.936 1.00 81.00 82 ILE A C 1
ATOM 660 O O . ILE A 1 82 ? 20.119 10.631 -16.807 1.00 81.00 82 ILE A O 1
ATOM 664 N N . PRO A 1 83 ? 21.888 10.530 -18.192 1.00 78.94 83 PRO A N 1
ATOM 665 C CA . PRO A 1 83 ? 22.847 10.932 -17.168 1.00 78.94 83 PRO A CA 1
ATOM 666 C C . PRO A 1 83 ? 22.502 12.292 -16.549 1.00 78.94 83 PRO A C 1
ATOM 668 O O . PRO A 1 83 ? 22.077 13.208 -17.250 1.00 78.94 83 PRO A O 1
ATOM 671 N N . ALA A 1 84 ? 22.734 12.428 -15.241 1.00 85.50 84 ALA A N 1
ATOM 672 C CA . ALA A 1 84 ? 22.473 13.629 -14.435 1.00 85.50 84 ALA A CA 1
ATOM 673 C C . ALA A 1 84 ? 20.998 14.036 -14.254 1.00 85.50 84 ALA A C 1
ATOM 675 O O . ALA A 1 84 ? 20.724 14.972 -13.499 1.00 85.50 84 ALA A O 1
ATOM 676 N N . ASP A 1 85 ? 20.043 13.336 -14.869 1.00 87.06 85 ASP A N 1
ATOM 677 C CA . ASP A 1 85 ? 18.641 13.533 -14.523 1.00 87.06 85 ASP A CA 1
ATOM 678 C C . ASP A 1 85 ? 18.381 13.044 -13.093 1.00 87.06 85 ASP A C 1
ATOM 680 O O . ASP A 1 85 ? 18.726 11.926 -12.710 1.00 87.06 85 ASP A O 1
ATOM 684 N N . VAL A 1 86 ? 17.705 13.883 -12.313 1.00 87.31 86 VAL A N 1
ATOM 685 C CA . VAL A 1 86 ? 17.329 13.581 -10.930 1.00 87.31 86 VAL A CA 1
ATOM 686 C C . VAL A 1 86 ? 15.813 13.460 -10.806 1.00 87.31 86 VAL A C 1
ATOM 688 O O . VAL A 1 86 ? 15.082 14.224 -11.452 1.00 87.31 86 VAL A O 1
ATOM 691 N N . PRO A 1 87 ? 15.306 12.522 -9.987 1.00 89.62 87 PRO A N 1
ATOM 692 C CA . PRO A 1 87 ? 13.877 12.418 -9.755 1.00 89.62 87 PRO A CA 1
ATOM 693 C C . PRO A 1 87 ? 13.352 13.675 -9.035 1.00 89.62 87 PRO A C 1
ATOM 695 O O . PRO A 1 87 ? 14.107 14.346 -8.319 1.00 89.62 87 PRO A O 1
ATOM 698 N N . PRO A 1 88 ? 12.060 14.018 -9.185 1.00 89.56 88 PRO A N 1
ATOM 699 C CA . PRO A 1 88 ? 11.469 15.147 -8.477 1.00 89.56 88 PRO A CA 1
ATOM 700 C C . PRO A 1 88 ? 11.625 15.001 -6.958 1.00 89.56 88 PRO A C 1
ATOM 702 O O . PRO A 1 88 ? 11.518 13.902 -6.408 1.00 89.56 88 PRO A O 1
ATOM 705 N N . LYS A 1 89 ? 11.839 16.119 -6.253 1.00 89.25 89 LYS A N 1
ATOM 706 C CA . LYS A 1 89 ? 11.865 16.114 -4.782 1.00 89.25 89 LYS A CA 1
ATOM 707 C C . LYS A 1 89 ? 10.518 15.630 -4.237 1.00 89.25 89 LYS A C 1
ATOM 709 O O . LYS A 1 89 ? 9.473 16.039 -4.732 1.00 89.25 89 LYS A O 1
ATOM 714 N N . GLY A 1 90 ? 10.556 14.792 -3.202 1.00 85.38 90 GLY A N 1
ATOM 715 C CA . GLY A 1 90 ? 9.351 14.234 -2.580 1.00 85.38 90 GLY A CA 1
ATOM 716 C C . GLY A 1 90 ? 8.678 13.111 -3.377 1.00 85.38 90 GLY A C 1
ATOM 717 O O . GLY A 1 90 ? 7.542 12.761 -3.070 1.00 85.38 90 GLY A O 1
ATOM 718 N N . CYS A 1 91 ? 9.342 12.548 -4.393 1.00 89.69 91 CYS A N 1
ATOM 719 C CA . CYS A 1 91 ? 8.865 11.327 -5.040 1.00 89.69 91 CYS A CA 1
ATOM 720 C C . CYS A 1 91 ? 9.005 10.101 -4.120 1.00 89.69 91 CYS A C 1
ATOM 722 O O . CYS A 1 91 ? 9.794 10.096 -3.174 1.00 89.69 91 CYS A O 1
ATOM 724 N N . SER A 1 92 ? 8.232 9.056 -4.415 1.00 90.69 92 SER A N 1
ATOM 725 C CA . SER A 1 92 ? 8.265 7.774 -3.704 1.00 90.69 92 SER A CA 1
ATOM 726 C C . SER A 1 92 ? 8.761 6.675 -4.633 1.00 90.69 92 SER A C 1
ATOM 728 O O . SER A 1 92 ? 8.441 6.705 -5.812 1.00 90.69 92 SER A O 1
ATOM 730 N N . TRP A 1 93 ? 9.519 5.713 -4.107 1.00 91.25 93 TRP A N 1
ATOM 731 C CA . TRP A 1 93 ? 10.038 4.561 -4.852 1.00 91.25 93 TRP A CA 1
ATOM 732 C C . TRP A 1 93 ? 9.400 3.284 -4.311 1.00 91.25 93 TRP A C 1
ATOM 734 O O . TRP A 1 93 ? 9.967 2.579 -3.481 1.00 91.25 93 TRP A O 1
ATOM 744 N N . LEU A 1 94 ? 8.168 3.038 -4.734 1.00 93.12 94 LEU A N 1
ATOM 745 C CA . LEU A 1 94 ? 7.319 1.946 -4.290 1.00 93.12 94 LEU A CA 1
ATOM 746 C C . LEU A 1 94 ? 7.052 0.998 -5.454 1.00 93.12 94 LEU A C 1
ATOM 748 O O . LEU A 1 94 ? 6.590 1.394 -6.524 1.00 93.12 94 LEU A O 1
ATOM 752 N N . PHE A 1 95 ? 7.295 -0.278 -5.209 1.00 91.12 95 PHE A N 1
ATOM 753 C CA . PHE A 1 95 ? 7.011 -1.376 -6.119 1.00 91.12 95 PHE A CA 1
ATOM 754 C C . PHE A 1 95 ? 6.598 -2.590 -5.289 1.00 91.12 95 PHE A C 1
ATOM 756 O O . PHE A 1 95 ? 6.923 -2.688 -4.104 1.00 91.12 95 PHE A O 1
ATOM 763 N N . LEU A 1 96 ? 5.843 -3.502 -5.896 1.00 89.81 96 LEU A N 1
ATOM 764 C CA . LEU A 1 96 ? 5.362 -4.695 -5.211 1.00 89.81 96 LEU A CA 1
ATOM 765 C C . LEU A 1 96 ? 6.282 -5.867 -5.534 1.00 89.81 96 LEU A C 1
ATOM 767 O O . LEU A 1 96 ? 6.451 -6.208 -6.700 1.00 89.81 96 LEU A O 1
ATOM 771 N N . ILE A 1 97 ? 6.836 -6.495 -4.502 1.00 88.00 97 ILE A N 1
ATOM 772 C CA . ILE A 1 97 ? 7.567 -7.759 -4.614 1.00 88.00 97 ILE A CA 1
ATOM 773 C C . ILE A 1 97 ? 6.782 -8.871 -3.931 1.00 88.00 97 ILE A C 1
ATOM 775 O O . ILE A 1 97 ? 6.093 -8.642 -2.933 1.00 88.00 97 ILE A O 1
ATOM 779 N N . GLY A 1 98 ? 6.892 -10.085 -4.452 1.00 84.62 98 GLY A N 1
ATOM 780 C CA . GLY A 1 98 ? 6.254 -11.243 -3.848 1.00 84.62 98 GLY A CA 1
ATOM 781 C C . GLY A 1 98 ? 6.475 -12.506 -4.655 1.00 84.62 98 GLY A C 1
ATOM 782 O O . GLY A 1 98 ? 7.334 -12.556 -5.533 1.00 84.62 98 GLY A O 1
ATOM 783 N N . ALA A 1 99 ? 5.682 -13.526 -4.350 1.00 84.38 99 ALA A N 1
ATOM 784 C CA . ALA A 1 99 ? 5.612 -14.732 -5.151 1.00 84.38 99 ALA A CA 1
ATOM 785 C C . ALA A 1 99 ? 4.156 -15.199 -5.259 1.00 84.38 99 ALA A C 1
ATOM 787 O O . ALA A 1 99 ? 3.413 -15.134 -4.277 1.00 84.38 99 ALA A O 1
ATOM 788 N N . CYS A 1 100 ? 3.750 -15.648 -6.444 1.00 78.25 100 CYS A N 1
ATOM 789 C CA . CYS A 1 100 ? 2.398 -16.128 -6.726 1.00 78.25 100 CYS A CA 1
ATOM 790 C C . CYS A 1 100 ? 2.438 -17.581 -7.204 1.00 78.25 100 CYS A C 1
ATOM 792 O O . CYS A 1 100 ? 3.318 -17.974 -7.965 1.00 78.25 100 CYS A O 1
ATOM 794 N N . GLU A 1 101 ? 1.488 -18.397 -6.751 1.00 76.56 101 GLU A N 1
ATOM 795 C CA . GLU A 1 101 ? 1.318 -19.755 -7.270 1.00 76.56 101 GLU A CA 1
ATOM 796 C C . GLU A 1 101 ? 0.676 -19.731 -8.658 1.00 76.56 101 GLU A C 1
ATOM 798 O O . GLU A 1 101 ? -0.394 -19.139 -8.847 1.00 76.56 101 GLU A O 1
ATOM 803 N N . GLY A 1 102 ? 1.306 -20.444 -9.594 1.00 65.44 102 GLY A N 1
ATOM 804 C CA . GLY A 1 102 ? 0.923 -20.468 -11.003 1.00 65.44 102 GLY A CA 1
ATOM 805 C C . GLY A 1 102 ? 1.544 -19.319 -11.802 1.00 65.44 102 GLY A C 1
ATOM 806 O O . GLY A 1 102 ? 1.935 -18.294 -11.255 1.00 65.44 102 GLY A O 1
ATOM 807 N N . SER A 1 103 ? 1.626 -19.495 -13.118 1.00 61.12 103 SER A N 1
ATOM 808 C CA . SER A 1 103 ? 2.110 -18.486 -14.070 1.00 61.12 103 SER A CA 1
ATOM 809 C C . SER A 1 103 ? 0.984 -17.564 -14.558 1.00 61.12 103 SER A C 1
ATOM 811 O O . SER A 1 103 ? 0.970 -17.176 -15.722 1.00 61.12 103 SER A O 1
ATOM 813 N N . ASP A 1 104 ? -0.025 -17.328 -13.720 1.00 69.06 104 ASP A N 1
ATOM 814 C CA . ASP A 1 104 ? -1.247 -16.645 -14.131 1.00 69.06 104 ASP A CA 1
ATOM 815 C C . ASP A 1 104 ? -1.138 -15.141 -13.859 1.00 69.06 104 ASP A C 1
ATOM 817 O O . ASP A 1 104 ? -1.263 -14.684 -12.715 1.00 69.06 104 ASP A O 1
ATOM 821 N N . ASP A 1 105 ? -0.897 -14.383 -14.929 1.00 78.00 105 ASP A N 1
ATOM 822 C CA . ASP A 1 105 ? -0.823 -12.921 -14.922 1.00 78.00 105 ASP A CA 1
ATOM 823 C C . ASP A 1 105 ? -2.070 -12.285 -14.284 1.00 78.00 105 ASP A C 1
ATOM 825 O O . ASP A 1 105 ? -1.975 -11.219 -13.673 1.00 78.00 105 ASP A O 1
ATOM 829 N N . GLU A 1 106 ? -3.237 -12.939 -14.341 1.00 83.38 106 GLU A N 1
ATOM 830 C CA . GLU A 1 106 ? -4.469 -12.423 -13.738 1.00 83.38 106 GLU A CA 1
ATOM 831 C C . GLU A 1 106 ? -4.369 -12.318 -12.211 1.00 83.38 106 GLU A C 1
ATOM 833 O O . GLU A 1 106 ? -4.774 -11.309 -11.626 1.00 83.38 106 GLU A O 1
ATOM 838 N N . ARG A 1 107 ? -3.758 -13.311 -11.549 1.00 84.12 107 ARG A N 1
ATOM 839 C CA . ARG A 1 107 ? -3.558 -13.292 -10.089 1.00 84.12 107 ARG A CA 1
ATOM 840 C C . ARG A 1 107 ? -2.595 -12.190 -9.670 1.00 84.12 107 ARG A C 1
ATOM 842 O O . ARG A 1 107 ? -2.832 -11.504 -8.674 1.00 84.12 107 ARG A O 1
ATOM 849 N N . LEU A 1 108 ? -1.520 -12.000 -10.432 1.00 87.81 108 LEU A N 1
ATOM 850 C CA . LEU A 1 108 ? -0.576 -10.909 -10.207 1.00 87.81 108 LEU A CA 1
ATOM 851 C C . LEU A 1 108 ? -1.275 -9.550 -10.343 1.00 87.81 108 LEU A C 1
ATOM 853 O O . LEU A 1 108 ? -1.131 -8.684 -9.477 1.00 87.81 108 LEU A O 1
ATOM 857 N N . LEU A 1 109 ? -2.073 -9.375 -11.399 1.00 89.31 109 LEU A N 1
ATOM 858 C CA . LEU A 1 109 ? -2.843 -8.153 -11.624 1.00 89.31 109 LEU A CA 1
ATOM 859 C C . LEU A 1 109 ? -3.821 -7.874 -10.480 1.00 89.31 109 LEU A C 1
ATOM 861 O O . LEU A 1 109 ? -3.962 -6.720 -10.077 1.00 89.31 109 LEU A O 1
ATOM 865 N N . ASP A 1 110 ? -4.450 -8.902 -9.920 1.00 91.00 110 ASP A N 1
ATOM 866 C CA . ASP A 1 110 ? -5.314 -8.795 -8.745 1.00 91.00 110 ASP A CA 1
ATOM 867 C C . ASP A 1 110 ? -4.559 -8.263 -7.512 1.00 91.00 110 ASP A C 1
ATOM 869 O O . ASP A 1 110 ? -5.038 -7.343 -6.840 1.00 91.00 110 ASP A O 1
ATOM 873 N N . HIS A 1 111 ? -3.349 -8.764 -7.241 1.00 91.06 111 HIS A N 1
ATOM 874 C CA . HIS A 1 111 ? -2.500 -8.246 -6.161 1.00 91.06 111 HIS A CA 1
ATOM 875 C C . HIS A 1 111 ? -2.098 -6.784 -6.388 1.00 91.06 111 HIS A C 1
ATOM 877 O O . HIS A 1 111 ? -2.200 -5.964 -5.470 1.00 91.06 111 HIS A O 1
ATOM 883 N N . VAL A 1 112 ? -1.676 -6.443 -7.611 1.00 92.44 112 VAL A N 1
ATOM 884 C CA . VAL A 1 112 ? -1.285 -5.074 -7.978 1.00 92.44 112 VAL A CA 1
ATOM 885 C C . VAL A 1 112 ? -2.469 -4.117 -7.844 1.00 92.44 112 VAL A C 1
ATOM 887 O O . VAL A 1 112 ? -2.319 -3.044 -7.262 1.00 92.44 112 VAL A O 1
ATOM 890 N N . ARG A 1 113 ? -3.658 -4.506 -8.322 1.00 94.44 113 ARG A N 1
ATOM 891 C CA . ARG A 1 113 ? -4.893 -3.714 -8.199 1.00 94.44 113 ARG A CA 1
ATOM 892 C C . ARG A 1 113 ? -5.306 -3.537 -6.744 1.00 94.44 113 ARG A C 1
ATOM 894 O O . ARG A 1 113 ? -5.609 -2.417 -6.341 1.00 94.44 113 ARG A O 1
ATOM 901 N N . SER A 1 114 ? -5.279 -4.609 -5.949 1.00 94.81 114 SER A N 1
ATOM 902 C CA . SER A 1 114 ? -5.606 -4.542 -4.522 1.00 94.81 114 SER A CA 1
ATOM 903 C C . SER A 1 114 ? -4.691 -3.585 -3.758 1.00 94.81 114 SER A C 1
ATOM 905 O O . SER A 1 114 ? -5.143 -2.965 -2.797 1.00 94.81 114 SER A O 1
ATOM 907 N N . TRP A 1 115 ? -3.412 -3.499 -4.129 1.00 94.94 115 TRP A N 1
ATOM 908 C CA . TRP A 1 115 ? -2.453 -2.596 -3.495 1.00 94.94 115 TRP A CA 1
ATOM 909 C C . TRP A 1 115 ? -2.602 -1.146 -3.974 1.00 94.94 115 TRP A C 1
ATOM 911 O O . TRP A 1 115 ? -2.568 -0.221 -3.164 1.00 94.94 115 TRP A O 1
ATOM 921 N N . SER A 1 116 ? -2.786 -0.936 -5.279 1.00 94.94 116 SER A N 1
ATOM 922 C CA . SER A 1 116 ? -2.836 0.400 -5.888 1.00 94.94 116 SER A CA 1
ATOM 923 C C . SER A 1 116 ? -4.172 1.118 -5.707 1.00 94.94 116 SER A C 1
ATOM 925 O O . SER A 1 116 ? -4.241 2.342 -5.810 1.00 94.94 116 SER A O 1
ATOM 927 N N . THR A 1 117 ? -5.235 0.357 -5.440 1.00 95.75 117 THR A N 1
ATOM 928 C CA . THR A 1 117 ? -6.612 0.845 -5.325 1.00 95.75 117 THR A CA 1
ATOM 929 C C . THR A 1 117 ? -7.206 0.405 -3.981 1.00 95.75 117 THR A C 1
ATOM 931 O O . THR A 1 117 ? -8.044 -0.502 -3.941 1.00 95.75 117 THR A O 1
ATOM 934 N N . PRO A 1 118 ? -6.763 1.002 -2.856 1.00 95.88 118 PRO A N 1
ATOM 935 C CA . PRO A 1 118 ? -7.237 0.616 -1.534 1.00 95.88 118 PRO A CA 1
ATOM 936 C C . PRO A 1 118 ? -8.745 0.834 -1.396 1.00 95.88 118 PRO A C 1
ATOM 938 O O . PRO A 1 118 ? -9.339 1.733 -1.996 1.00 95.88 118 PRO A O 1
ATOM 941 N N . ALA A 1 119 ? -9.372 -0.003 -0.578 1.00 97.25 119 ALA A N 1
ATOM 942 C CA . ALA A 1 119 ? -10.784 0.105 -0.264 1.00 97.25 119 ALA A CA 1
ATOM 943 C C . ALA A 1 119 ? -11.094 1.393 0.508 1.00 97.25 119 ALA A C 1
ATOM 945 O O . ALA A 1 119 ? -10.265 1.932 1.244 1.00 97.25 119 ALA A O 1
ATOM 946 N N . LYS A 1 120 ? -12.336 1.863 0.386 1.00 96.69 120 LYS A N 1
ATOM 947 C CA . LYS A 1 120 ? -12.825 2.979 1.194 1.00 96.69 120 LYS A CA 1
ATOM 948 C C . LYS A 1 120 ? -13.045 2.498 2.628 1.00 96.69 120 LYS A C 1
ATOM 950 O O . LYS A 1 120 ? -13.730 1.498 2.836 1.00 96.69 120 LYS A O 1
ATOM 955 N N . VAL A 1 121 ? -12.510 3.224 3.604 1.00 95.38 121 VAL A N 1
ATOM 956 C CA . VAL A 1 121 ? -12.758 2.980 5.032 1.00 95.38 121 VAL A CA 1
ATOM 957 C C . VAL A 1 121 ? -13.733 4.024 5.558 1.00 95.38 121 VAL A C 1
ATOM 959 O O . VAL A 1 121 ? -13.546 5.217 5.325 1.00 95.38 121 VAL A O 1
ATOM 962 N N . GLU A 1 122 ? -14.758 3.566 6.270 1.00 93.81 122 GLU A N 1
ATOM 963 C CA . GLU A 1 122 ? -15.715 4.414 6.980 1.00 93.81 122 GLU A CA 1
ATOM 964 C C . GLU A 1 122 ? -15.755 4.001 8.459 1.00 93.81 122 GLU A C 1
ATOM 966 O O . GLU A 1 122 ? -16.107 2.870 8.789 1.00 93.81 122 GLU A O 1
ATOM 971 N N . THR A 1 123 ? -15.377 4.894 9.367 1.00 90.88 123 THR A N 1
ATOM 972 C CA . THR A 1 123 ? -15.405 4.693 10.823 1.00 90.88 123 THR A CA 1
ATOM 973 C C . THR A 1 123 ? -16.744 5.102 11.441 1.00 90.88 123 THR A C 1
ATOM 975 O O . THR A 1 123 ? -17.029 4.738 12.581 1.00 90.88 123 THR A O 1
ATOM 978 N N . GLY A 1 124 ? -17.584 5.842 10.706 1.00 87.56 124 GLY A N 1
ATOM 979 C CA . GLY A 1 124 ? -18.868 6.361 11.188 1.00 87.56 124 GLY A CA 1
ATOM 980 C C . GLY A 1 124 ? -18.760 7.684 11.958 1.00 87.56 124 GLY A C 1
ATOM 981 O O . GLY A 1 124 ? -19.753 8.150 12.528 1.00 87.56 124 GLY A O 1
ATOM 982 N N . TYR A 1 125 ? -17.573 8.297 11.981 1.00 81.81 125 TYR A N 1
ATOM 983 C CA . TYR A 1 125 ? -17.302 9.573 12.649 1.00 81.81 125 TYR A CA 1
ATOM 984 C C . TYR A 1 125 ? -16.906 10.709 11.688 1.00 81.81 125 TYR A C 1
ATOM 986 O O . TYR A 1 125 ? -16.569 11.803 12.135 1.00 81.81 125 TYR A O 1
ATOM 994 N N . GLU A 1 126 ? -17.014 10.496 10.376 1.00 74.94 126 GLU A N 1
ATOM 995 C CA . GLU A 1 126 ? -16.563 11.417 9.322 1.00 74.94 126 GLU A CA 1
ATOM 996 C C . GLU A 1 126 ? -17.262 12.782 9.371 1.00 74.94 126 GLU A C 1
ATOM 998 O O . GLU A 1 126 ? -16.661 13.799 9.042 1.00 74.94 126 GLU A O 1
ATOM 1003 N N . SER A 1 127 ? -18.536 12.820 9.778 1.00 63.78 127 SER A N 1
ATOM 1004 C CA . SER A 1 127 ? -19.351 14.044 9.818 1.00 63.78 127 SER A CA 1
ATOM 1005 C C . SER A 1 127 ? -19.580 14.601 11.226 1.00 63.78 127 SER A C 1
ATOM 1007 O O . SER A 1 127 ? -20.209 15.650 11.387 1.00 63.78 127 SER A O 1
ATOM 1009 N N . ARG A 1 128 ? -19.090 13.919 12.269 1.00 58.56 128 ARG A N 1
ATOM 1010 C CA . ARG A 1 128 ? -19.378 14.271 13.663 1.00 58.56 128 ARG A CA 1
ATOM 1011 C C . ARG A 1 128 ? -18.265 15.143 14.235 1.00 58.56 128 ARG A C 1
ATOM 1013 O O . ARG A 1 128 ? -17.340 14.635 14.861 1.00 58.56 128 ARG A O 1
ATOM 1020 N N . ARG A 1 129 ? -18.407 16.468 14.102 1.00 53.06 129 ARG A N 1
ATOM 1021 C CA . ARG A 1 129 ? -17.669 17.408 14.962 1.00 53.06 129 ARG A CA 1
ATOM 1022 C C . ARG A 1 129 ? -18.082 17.148 16.410 1.00 53.06 129 ARG A C 1
ATOM 1024 O O . ARG A 1 129 ? -19.200 17.491 16.791 1.00 53.06 129 ARG A O 1
ATOM 1031 N N . LEU A 1 130 ? -17.211 16.540 17.212 1.00 55.19 130 LEU A N 1
ATOM 1032 C CA . LEU A 1 130 ? -17.441 16.491 18.654 1.00 55.19 130 LEU A CA 1
ATOM 1033 C C . LEU A 1 130 ? -17.230 17.883 19.255 1.00 55.19 130 LEU A C 1
ATOM 1035 O O . LEU A 1 130 ? -16.427 18.686 18.772 1.00 55.19 130 LEU A O 1
ATOM 1039 N N . SER A 1 131 ? -17.960 18.163 20.331 1.00 49.12 131 SER A N 1
ATOM 1040 C CA . SER A 1 131 ? -17.737 19.336 21.165 1.00 49.12 131 SER A CA 1
ATOM 1041 C C . SER A 1 131 ? -16.370 19.213 21.843 1.00 49.12 131 SER A C 1
ATOM 1043 O O . SER A 1 131 ? -16.229 18.450 22.792 1.00 49.12 131 SER A O 1
ATOM 1045 N N . TRP A 1 132 ? -15.398 19.984 21.348 1.00 46.00 132 TRP A N 1
ATOM 1046 C CA . TRP A 1 132 ? -14.035 20.147 21.872 1.00 46.00 132 TRP A CA 1
ATOM 1047 C C . TRP A 1 132 ? -13.105 18.914 21.792 1.00 46.00 132 TRP A C 1
ATOM 1049 O O . TRP A 1 132 ? -13.438 17.800 22.176 1.00 46.00 132 TRP A O 1
ATOM 1059 N N . GLY A 1 133 ? -11.881 19.138 21.298 1.00 50.56 133 GLY A N 1
ATOM 1060 C CA . GLY A 1 133 ? -10.731 18.229 21.441 1.00 50.56 133 GLY A CA 1
ATOM 1061 C C . GLY A 1 133 ? -10.552 17.117 20.396 1.00 50.56 133 GLY A C 1
ATOM 1062 O O . GLY A 1 133 ? -9.414 16.764 20.111 1.00 50.56 133 GLY A O 1
ATOM 1063 N N . CYS A 1 134 ? -11.613 16.588 19.778 1.00 54.03 134 CYS A N 1
ATOM 1064 C CA . CYS A 1 134 ? -11.506 15.559 18.727 1.00 54.03 134 CYS A CA 1
ATOM 1065 C C . CYS A 1 134 ? -12.512 15.833 17.606 1.00 54.03 134 CYS A C 1
ATOM 1067 O O . CYS A 1 134 ? -13.696 15.532 17.721 1.00 54.03 134 CYS A O 1
ATOM 1069 N N . SER A 1 135 ? -12.057 16.412 16.499 1.00 58.56 135 SER A N 1
ATOM 1070 C CA . SER A 1 135 ? -12.929 16.838 15.396 1.00 58.56 135 SER A CA 1
ATOM 1071 C C . SER A 1 135 ? -13.672 15.697 14.681 1.00 58.56 135 SER A C 1
ATOM 1073 O O . SER A 1 135 ? -14.620 15.998 13.962 1.00 58.56 135 SER A O 1
ATOM 1075 N N . HIS A 1 136 ? -13.288 14.429 14.896 1.00 62.97 136 HIS A N 1
ATOM 1076 C CA . HIS A 1 136 ? -13.776 13.269 14.131 1.00 62.97 136 HIS A CA 1
ATOM 1077 C C . HIS A 1 136 ? -13.986 11.997 14.979 1.00 62.97 136 HIS A C 1
ATOM 1079 O O . HIS A 1 136 ? -13.744 10.893 14.506 1.00 62.97 136 HIS A O 1
ATOM 1085 N N . GLY A 1 137 ? -14.425 12.110 16.238 1.00 76.38 137 GLY A N 1
ATOM 1086 C CA . GLY A 1 137 ? -14.705 10.921 17.061 1.00 76.38 137 GLY A CA 1
ATOM 1087 C C . GLY A 1 137 ? -13.474 10.266 17.712 1.00 76.38 137 GLY A C 1
ATOM 1088 O O . GLY A 1 137 ? -12.363 10.781 17.596 1.00 76.38 137 GLY A O 1
ATOM 1089 N N . PRO A 1 138 ? -13.664 9.135 18.421 1.00 85.94 138 PRO A N 1
ATOM 1090 C CA . PRO A 1 138 ? -12.595 8.406 19.105 1.00 85.94 138 PRO A CA 1
ATOM 1091 C C . PRO A 1 138 ? -11.828 7.436 18.183 1.00 85.94 138 PRO A C 1
ATOM 1093 O O . PRO A 1 138 ? -10.916 6.746 18.639 1.00 85.94 138 PRO A O 1
ATOM 1096 N N . VAL A 1 139 ? -12.205 7.360 16.901 1.00 89.25 139 VAL A N 1
ATOM 1097 C CA . VAL A 1 139 ? -11.558 6.543 15.868 1.00 89.25 139 VAL A CA 1
ATOM 1098 C C . VAL A 1 139 ? -11.318 7.405 14.634 1.00 89.25 139 VAL A C 1
ATOM 1100 O O . VAL A 1 139 ? -12.271 7.867 14.006 1.00 89.25 139 VAL A O 1
ATOM 1103 N N . LEU A 1 140 ? -10.055 7.558 14.250 1.00 89.94 140 LEU A N 1
ATOM 1104 C CA . LEU A 1 140 ? -9.638 8.285 13.054 1.00 89.94 140 LEU A CA 1
ATOM 1105 C C . LEU A 1 140 ? -9.027 7.315 12.039 1.00 89.94 140 LEU A C 1
ATOM 1107 O O . LEU A 1 140 ? -8.133 6.554 12.390 1.00 89.94 140 LEU A O 1
ATOM 1111 N N . TYR A 1 141 ? -9.468 7.363 10.783 1.00 93.31 141 TYR A N 1
ATOM 1112 C CA . TYR A 1 141 ? -8.761 6.716 9.676 1.00 93.31 141 TYR A CA 1
ATOM 1113 C C . TYR A 1 141 ? -7.753 7.705 9.082 1.00 93.31 141 TYR A C 1
ATOM 1115 O O . TYR A 1 141 ? -8.139 8.772 8.608 1.00 93.31 141 TYR A O 1
ATOM 1123 N N . GLU A 1 142 ? -6.465 7.369 9.125 1.00 94.38 142 GLU A N 1
ATOM 1124 C CA . GLU A 1 142 ? -5.374 8.239 8.661 1.00 94.38 142 GLU A CA 1
ATOM 1125 C C . GLU A 1 14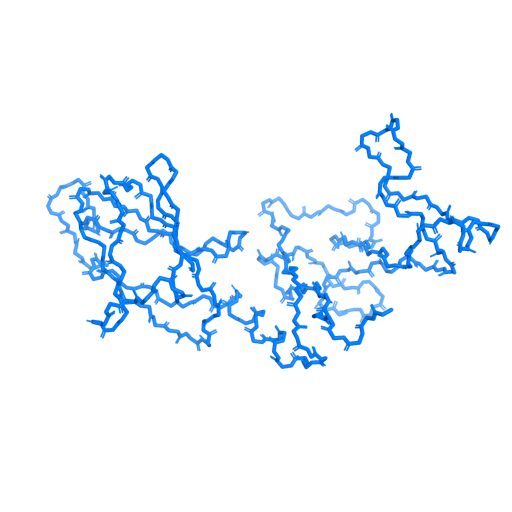2 ? -5.045 8.059 7.177 1.00 94.38 142 GLU A C 1
ATOM 1127 O O . GLU A 1 142 ? -4.265 8.825 6.613 1.00 94.38 142 GLU A O 1
ATOM 1132 N N . GLY A 1 143 ? -5.635 7.049 6.538 1.00 95.38 143 GLY A N 1
ATOM 1133 C CA . GLY A 1 143 ? -5.384 6.709 5.146 1.00 95.38 143 GLY A CA 1
ATOM 1134 C C . GLY A 1 143 ? -4.708 5.352 4.971 1.00 95.38 143 GLY A C 1
ATOM 1135 O O . GLY A 1 143 ? -4.534 4.568 5.906 1.00 95.38 143 GLY A O 1
ATOM 1136 N N . TYR A 1 144 ? -4.370 5.053 3.720 1.00 96.81 144 TYR A N 1
ATOM 1137 C CA . TYR A 1 144 ? -3.665 3.838 3.329 1.00 96.81 144 TYR A CA 1
ATOM 1138 C C . TYR A 1 144 ? -2.184 4.154 3.107 1.00 96.81 144 TYR A C 1
ATOM 1140 O O . TYR A 1 144 ? -1.846 4.986 2.262 1.00 96.81 144 TYR A O 1
ATOM 1148 N N . ARG A 1 145 ? -1.294 3.499 3.859 1.00 95.50 145 ARG A N 1
ATOM 1149 C CA . ARG A 1 145 ? 0.158 3.629 3.692 1.00 95.50 145 ARG A CA 1
ATOM 1150 C C . ARG A 1 145 ? 0.644 2.617 2.666 1.00 95.50 145 ARG A C 1
ATOM 1152 O O . ARG A 1 145 ? 0.817 1.442 2.979 1.00 95.50 145 ARG A O 1
ATOM 1159 N N . TYR A 1 146 ? 0.894 3.081 1.443 1.00 94.25 146 TYR A N 1
ATOM 1160 C CA . TYR A 1 146 ? 1.291 2.216 0.329 1.00 94.25 146 TYR A CA 1
ATOM 1161 C C . TYR A 1 146 ? 2.584 1.428 0.583 1.00 94.25 146 TYR A C 1
ATOM 1163 O O . TYR A 1 146 ? 2.649 0.270 0.181 1.00 94.25 146 TYR A O 1
ATOM 117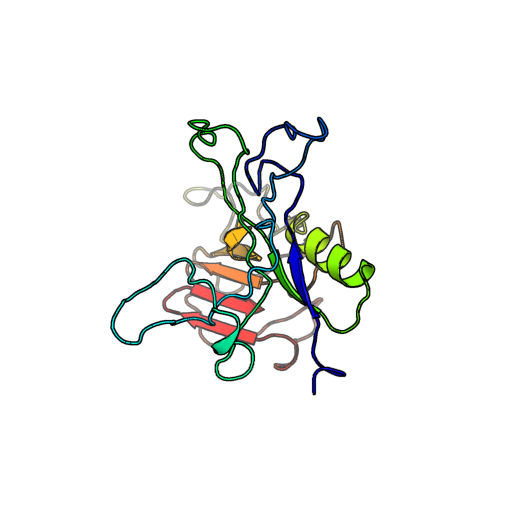1 N N . SER A 1 147 ? 3.570 2.002 1.279 1.00 93.06 147 SER A N 1
ATOM 1172 C CA . SER A 1 147 ? 4.828 1.324 1.637 1.00 93.06 147 SER A CA 1
ATOM 1173 C C . SER A 1 147 ? 4.636 0.149 2.600 1.00 93.06 147 SER A C 1
ATOM 1175 O O . SER A 1 147 ? 5.354 -0.839 2.516 1.00 93.06 147 SER A O 1
ATOM 1177 N N . GLU A 1 148 ? 3.655 0.247 3.498 1.00 92.94 148 GLU A N 1
ATOM 1178 C CA . GLU A 1 148 ? 3.328 -0.777 4.500 1.00 92.94 148 GLU A CA 1
ATOM 1179 C C . GLU A 1 148 ? 2.193 -1.703 4.029 1.00 92.94 148 GLU A C 1
ATOM 1181 O O . GLU A 1 148 ? 1.880 -2.694 4.682 1.00 92.94 148 GLU A O 1
ATOM 1186 N N . ARG A 1 149 ? 1.541 -1.363 2.909 1.00 94.44 149 ARG A N 1
ATOM 1187 C CA . ARG A 1 149 ? 0.296 -1.979 2.424 1.00 94.44 149 ARG A CA 1
ATOM 1188 C C . ARG A 1 149 ? -0.829 -1.987 3.469 1.00 94.44 149 ARG A C 1
ATOM 1190 O O . ARG A 1 149 ? -1.712 -2.847 3.420 1.00 94.44 149 ARG A O 1
ATOM 1197 N N . ALA A 1 150 ? -0.814 -1.017 4.380 1.00 97.31 150 ALA A N 1
ATOM 1198 C CA . ALA A 1 150 ? -1.642 -1.017 5.577 1.00 97.31 150 ALA A CA 1
ATOM 1199 C C . ALA A 1 150 ? -2.664 0.126 5.602 1.00 97.31 150 ALA A C 1
ATOM 1201 O O . ALA A 1 150 ? -2.357 1.279 5.290 1.00 97.31 150 ALA A O 1
ATOM 1202 N N . TYR A 1 151 ? -3.884 -0.191 6.032 1.00 98.06 151 TYR A N 1
ATOM 1203 C CA . TYR A 1 151 ? -4.893 0.785 6.434 1.00 98.06 151 TYR A CA 1
ATOM 1204 C C . TYR A 1 151 ? -4.571 1.253 7.853 1.00 98.06 151 TYR A C 1
ATOM 1206 O O . TYR A 1 151 ? -4.554 0.436 8.774 1.00 98.06 151 TYR A O 1
ATOM 1214 N N . VAL A 1 152 ? -4.324 2.550 8.037 1.00 97.75 152 VAL A N 1
ATOM 1215 C CA . VAL A 1 152 ? -3.901 3.096 9.331 1.00 97.75 152 VAL A CA 1
ATOM 1216 C C . VAL A 1 152 ? -5.073 3.751 10.041 1.00 97.75 152 VAL A C 1
ATOM 1218 O O . VAL A 1 152 ? -5.728 4.646 9.504 1.00 97.75 152 VAL A O 1
ATOM 1221 N N . LEU A 1 153 ? -5.341 3.294 11.257 1.00 95.75 153 LEU A N 1
ATOM 1222 C CA . LEU A 1 153 ? -6.363 3.821 12.146 1.00 95.75 153 LEU A CA 1
ATOM 1223 C C . LEU A 1 153 ? -5.705 4.292 13.440 1.00 95.75 153 LEU A C 1
ATOM 1225 O O . LEU A 1 153 ? -4.788 3.651 13.936 1.00 95.75 153 LEU A O 1
ATOM 1229 N N . ARG A 1 154 ? -6.197 5.381 14.020 1.00 92.56 154 ARG A N 1
ATOM 1230 C CA . ARG A 1 154 ? -5.774 5.878 15.330 1.00 92.56 154 ARG A CA 1
ATOM 1231 C C . ARG A 1 154 ? -6.945 5.854 16.294 1.00 92.56 154 ARG A C 1
ATOM 1233 O O . ARG A 1 154 ? -8.031 6.340 15.968 1.00 92.56 154 ARG A O 1
ATOM 1240 N N . LEU A 1 155 ? -6.707 5.331 17.492 1.00 90.88 155 LEU A N 1
ATOM 1241 C CA . LEU A 1 155 ? -7.670 5.374 18.586 1.00 90.88 155 LEU A CA 1
ATOM 1242 C C . LEU A 1 155 ? -7.400 6.553 19.527 1.00 90.88 155 LEU A C 1
ATOM 1244 O O . LEU A 1 155 ? -6.259 6.916 19.816 1.00 90.88 155 LEU A O 1
ATOM 1248 N N . ALA A 1 156 ? -8.477 7.137 20.041 1.00 85.75 156 ALA A N 1
ATOM 1249 C CA . ALA A 1 156 ? -8.460 8.142 21.094 1.00 85.75 156 ALA A CA 1
ATOM 1250 C C . ALA A 1 156 ? -9.453 7.729 22.190 1.00 85.75 156 ALA A C 1
ATOM 1252 O O . ALA A 1 156 ? -10.621 8.112 22.174 1.00 85.75 156 ALA A O 1
ATOM 1253 N N . GLY A 1 157 ? -8.990 6.892 23.125 1.00 74.94 157 GLY A N 1
ATOM 1254 C CA . GLY A 1 157 ? -9.778 6.458 24.287 1.00 74.94 157 GLY A CA 1
ATOM 1255 C C . GLY A 1 157 ? -10.910 5.466 23.988 1.00 74.94 157 GLY A C 1
ATOM 1256 O O . GLY A 1 157 ? -11.754 5.247 24.851 1.00 74.94 157 GLY A O 1
ATOM 1257 N N . ALA A 1 158 ? -10.953 4.868 22.792 1.00 77.88 158 ALA A N 1
ATOM 1258 C CA . ALA A 1 158 ? -11.927 3.831 22.455 1.00 77.88 158 ALA A CA 1
ATOM 1259 C C . ALA A 1 158 ? -11.469 2.444 22.926 1.00 77.88 158 ALA A C 1
ATOM 1261 O O . ALA A 1 158 ? -10.361 2.013 22.616 1.00 77.88 158 ALA A O 1
ATOM 1262 N N . GLU A 1 159 ? -12.363 1.702 23.579 1.00 77.50 159 GLU A N 1
ATOM 1263 C CA . GLU A 1 159 ? -12.149 0.285 23.924 1.00 77.50 159 GLU A CA 1
ATOM 1264 C C . GLU A 1 159 ? -12.437 -0.664 22.748 1.00 77.50 159 GLU A C 1
ATOM 1266 O O . GLU A 1 159 ? -12.018 -1.821 22.742 1.00 77.50 159 GLU A O 1
ATOM 1271 N N . ARG A 1 160 ? -13.178 -0.182 21.744 1.00 85.38 160 ARG A N 1
ATOM 1272 C CA . ARG A 1 160 ? -13.605 -0.953 20.576 1.00 85.38 160 ARG A CA 1
ATOM 1273 C C . ARG A 1 160 ? -13.349 -0.167 19.299 1.00 85.38 160 ARG A C 1
ATOM 1275 O O . ARG A 1 160 ? -13.837 0.949 19.145 1.00 85.38 160 ARG A O 1
ATOM 1282 N N . LEU A 1 161 ? -12.674 -0.811 18.352 1.00 91.44 161 LEU A N 1
ATOM 1283 C CA . LEU A 1 161 ? -12.572 -0.348 16.975 1.00 91.44 161 LEU A CA 1
ATOM 1284 C C . LEU A 1 161 ? -13.682 -0.987 16.133 1.00 91.44 161 LEU A C 1
ATOM 1286 O O . LEU A 1 161 ? -13.908 -2.196 16.179 1.00 91.44 161 LEU A O 1
ATOM 1290 N N . THR A 1 162 ? -14.409 -0.186 15.365 1.00 92.19 162 THR A N 1
ATOM 1291 C CA . THR A 1 162 ? -15.365 -0.670 14.366 1.00 92.19 162 THR A CA 1
ATOM 1292 C C . THR A 1 162 ? -15.321 0.274 13.178 1.00 92.19 162 THR A C 1
ATOM 1294 O O . THR A 1 162 ? -15.351 1.489 13.347 1.00 92.19 162 THR A O 1
ATOM 1297 N N . PHE A 1 163 ? -15.208 -0.296 11.988 1.00 94.38 163 PHE A N 1
ATOM 1298 C CA . PHE A 1 163 ? -15.201 0.426 10.727 1.00 94.38 163 PHE A CA 1
ATOM 1299 C C . PHE A 1 163 ? -15.778 -0.481 9.642 1.00 94.38 163 PHE A C 1
ATOM 1301 O O . PHE A 1 163 ? -15.829 -1.704 9.791 1.00 94.38 163 PHE A O 1
ATOM 1308 N N . ARG A 1 164 ? -16.215 0.129 8.549 1.00 95.94 164 ARG A N 1
ATOM 1309 C CA . ARG A 1 164 ? -16.650 -0.539 7.333 1.00 95.94 164 ARG A CA 1
ATOM 1310 C C . ARG A 1 164 ? -15.561 -0.399 6.282 1.00 95.94 164 ARG A C 1
ATOM 1312 O O . ARG A 1 164 ? -15.098 0.706 6.013 1.00 95.94 164 ARG A O 1
ATOM 1319 N N . LEU A 1 165 ? -15.194 -1.517 5.668 1.00 95.94 165 LEU A N 1
ATOM 1320 C CA . LEU A 1 165 ? -14.323 -1.553 4.501 1.00 95.94 165 LEU A CA 1
ATOM 1321 C C . LEU A 1 165 ? -15.190 -1.778 3.259 1.00 95.94 165 LEU A C 1
ATOM 1323 O O . LEU A 1 165 ? -15.862 -2.801 3.155 1.00 95.94 165 LEU A O 1
ATOM 1327 N N . THR A 1 166 ? -15.199 -0.827 2.327 1.00 97.19 166 THR A N 1
ATOM 1328 C CA . THR A 1 166 ? -15.945 -0.932 1.067 1.00 97.19 166 THR A CA 1
ATOM 1329 C C . THR A 1 166 ? -14.958 -1.071 -0.097 1.00 97.19 166 THR A C 1
ATOM 1331 O O . THR A 1 166 ? -14.344 -0.073 -0.492 1.00 97.19 166 THR A O 1
ATOM 1334 N N . PRO A 1 167 ? -14.758 -2.289 -0.632 1.00 96.12 167 PRO A N 1
ATOM 1335 C CA . PRO A 1 167 ? -13.825 -2.529 -1.728 1.00 96.12 167 PRO A CA 1
ATOM 1336 C C . PRO A 1 167 ? -14.273 -1.839 -3.022 1.00 96.12 167 PRO A C 1
ATOM 1338 O O . PRO A 1 167 ? -15.437 -1.928 -3.404 1.00 96.12 167 PRO A O 1
ATOM 1341 N N . ILE A 1 168 ? -13.335 -1.178 -3.707 1.00 95.12 168 ILE A N 1
ATOM 1342 C CA . ILE A 1 168 ? -13.501 -0.720 -5.102 1.00 95.12 168 ILE A CA 1
ATOM 1343 C C . ILE A 1 168 ? -13.079 -1.846 -6.056 1.00 95.12 168 ILE A C 1
ATOM 1345 O O . ILE A 1 168 ? -13.731 -2.112 -7.061 1.00 95.12 168 ILE A O 1
ATOM 1349 N N . VAL A 1 169 ? -11.999 -2.535 -5.689 1.00 96.00 169 VAL A N 1
ATOM 1350 C CA . VAL A 1 169 ? -11.526 -3.793 -6.270 1.00 96.00 169 VAL A CA 1
ATOM 1351 C C . VAL A 1 169 ? -11.406 -4.832 -5.156 1.00 96.00 169 VAL A C 1
ATOM 1353 O O . VAL A 1 169 ? -11.447 -4.483 -3.973 1.00 96.00 169 VAL A O 1
ATOM 1356 N N . LYS A 1 170 ? -11.245 -6.109 -5.515 1.00 95.06 170 LYS A N 1
ATOM 1357 C CA . LYS A 1 170 ? -11.009 -7.186 -4.545 1.00 95.06 170 LYS A CA 1
ATOM 1358 C C . LYS A 1 170 ? -9.819 -6.837 -3.645 1.00 95.06 170 LYS A C 1
ATOM 1360 O O . LYS A 1 170 ? -8.733 -6.548 -4.137 1.00 95.06 170 LYS A O 1
ATOM 1365 N N . VAL A 1 171 ? -10.035 -6.882 -2.332 1.00 94.69 171 VAL A N 1
ATOM 1366 C CA . VAL A 1 171 ? -8.987 -6.660 -1.330 1.00 94.69 171 VAL A CA 1
ATOM 1367 C C . VAL A 1 171 ? -8.327 -7.995 -1.008 1.00 94.69 171 VAL A C 1
ATOM 1369 O O . VAL A 1 171 ? -9.014 -8.962 -0.684 1.00 94.69 171 VAL A O 1
ATOM 1372 N N . ILE A 1 172 ? -7.001 -8.046 -1.099 1.00 92.31 172 ILE A N 1
ATOM 1373 C CA . ILE A 1 172 ? -6.205 -9.255 -0.886 1.00 92.31 172 ILE A CA 1
ATOM 1374 C C . ILE A 1 172 ? -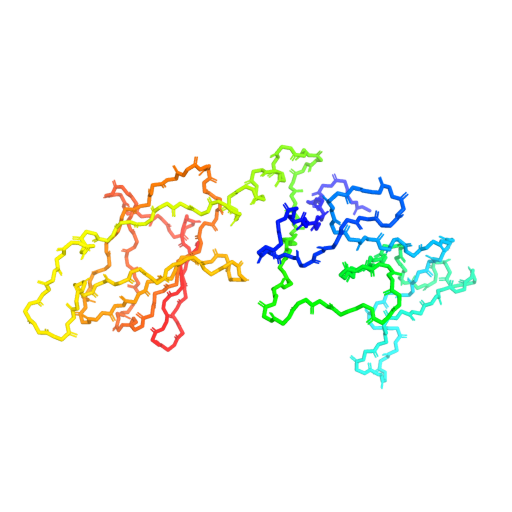5.222 -9.014 0.256 1.00 92.31 172 ILE A C 1
ATOM 1376 O O . ILE A 1 172 ? -4.398 -8.102 0.176 1.00 92.31 172 ILE A O 1
ATOM 1380 N N . ASN A 1 173 ? -5.302 -9.861 1.287 1.00 90.88 173 ASN A N 1
ATOM 1381 C CA . ASN A 1 173 ? -4.468 -9.829 2.496 1.00 90.88 173 ASN A CA 1
ATOM 1382 C C . ASN A 1 173 ? -4.358 -8.409 3.090 1.00 90.88 173 ASN A C 1
ATOM 1384 O O . ASN A 1 173 ? -3.266 -7.832 3.096 1.00 90.88 173 ASN A O 1
ATOM 1388 N N . PRO A 1 174 ? -5.488 -7.791 3.491 1.00 94.94 174 PRO A N 1
ATOM 1389 C CA . PRO A 1 174 ? -5.466 -6.441 4.032 1.00 94.94 174 PRO A CA 1
ATOM 1390 C C . PRO A 1 174 ? -4.712 -6.403 5.356 1.00 94.94 174 PRO A C 1
ATOM 1392 O O . PRO A 1 174 ? -5.015 -7.168 6.264 1.00 94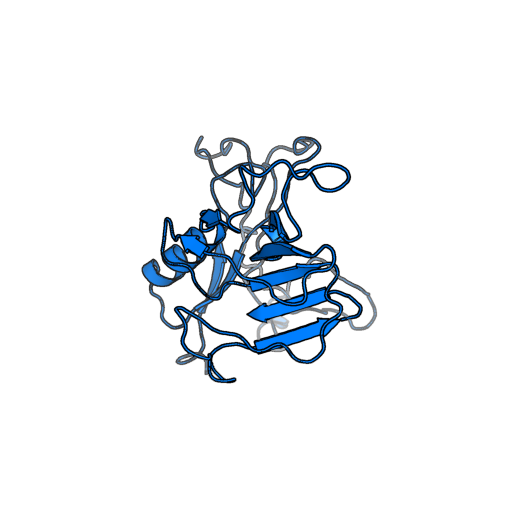.94 174 PRO A O 1
ATOM 1395 N N . VAL A 1 175 ? -3.799 -5.445 5.484 1.00 96.69 175 VAL A N 1
ATOM 1396 C CA . VAL A 1 175 ? -3.139 -5.145 6.753 1.00 96.69 175 VAL A CA 1
ATOM 1397 C C . VAL A 1 175 ? -3.833 -3.949 7.393 1.00 96.69 175 VAL A C 1
ATOM 1399 O O . VAL A 1 175 ? -4.039 -2.924 6.742 1.00 96.69 175 VAL A O 1
ATOM 1402 N N . PHE A 1 176 ? -4.181 -4.054 8.668 1.00 97.31 176 PHE A N 1
ATOM 1403 C CA . PHE A 1 176 ? -4.697 -2.951 9.470 1.00 97.31 176 PHE A CA 1
ATOM 1404 C C . PHE A 1 176 ? -3.689 -2.619 10.556 1.00 97.31 176 PHE A C 1
ATOM 1406 O O . PHE A 1 176 ? -3.283 -3.495 11.314 1.00 97.31 176 PHE A O 1
ATOM 1413 N N . ARG A 1 177 ? -3.314 -1.348 10.648 1.00 97.38 177 ARG A N 1
ATOM 1414 C CA . ARG A 1 177 ? -2.440 -0.823 11.691 1.00 97.38 177 ARG A CA 1
ATOM 1415 C C . ARG A 1 177 ? -3.249 0.120 12.563 1.00 97.38 177 ARG A C 1
ATOM 1417 O O . ARG A 1 177 ? -3.852 1.063 12.057 1.00 97.38 177 ARG A O 1
ATOM 1424 N N . VAL A 1 178 ? -3.294 -0.159 13.855 1.00 96.25 178 VAL A N 1
ATOM 1425 C CA . VAL A 1 178 ? -4.088 0.567 14.842 1.00 96.25 178 VAL A CA 1
ATOM 1426 C C . VAL A 1 178 ? -3.142 1.213 15.845 1.00 96.25 178 VAL A C 1
ATOM 1428 O O . VAL A 1 178 ? -2.584 0.539 16.705 1.00 96.25 178 VAL A O 1
ATOM 1431 N N . GLU A 1 179 ? -2.974 2.521 15.714 1.00 95.31 179 GLU A N 1
ATOM 1432 C CA . GLU A 1 179 ? -2.167 3.363 16.592 1.00 95.31 179 GLU A CA 1
ATOM 1433 C C . GLU A 1 179 ? -2.914 3.666 17.901 1.00 95.31 179 GLU A C 1
ATOM 1435 O O . GLU A 1 179 ? -4.150 3.790 17.919 1.00 95.31 179 GLU A O 1
ATOM 1440 N N . ASN A 1 180 ? -2.155 3.870 18.980 1.00 93.38 180 ASN A N 1
ATOM 1441 C CA . ASN A 1 180 ? -2.640 4.109 20.345 1.00 93.38 180 ASN A CA 1
ATOM 1442 C C . ASN A 1 180 ? -3.522 2.968 20.888 1.00 93.38 180 ASN A C 1
ATOM 1444 O O . ASN A 1 180 ? -4.514 3.196 21.594 1.00 93.38 180 ASN A O 1
ATOM 1448 N N . TRP A 1 181 ? -3.198 1.727 20.534 1.00 92.69 181 TRP A N 1
ATOM 1449 C CA . TRP A 1 181 ? -3.850 0.541 21.060 1.00 92.69 181 TRP A CA 1
ATOM 1450 C C . TRP A 1 181 ? -3.469 0.326 22.527 1.00 92.69 181 TRP A C 1
ATOM 1452 O O . TRP A 1 181 ? -2.338 -0.014 22.853 1.00 92.69 181 TRP A O 1
ATOM 1462 N N . LYS A 1 182 ? -4.447 0.493 23.422 1.00 89.00 182 LYS A N 1
ATOM 1463 C CA . LYS A 1 182 ? -4.294 0.244 24.870 1.00 89.00 182 LYS A CA 1
ATOM 1464 C C . LYS A 1 182 ? -4.919 -1.074 25.329 1.00 89.00 182 LYS A C 1
ATOM 1466 O O . LYS A 1 182 ? -4.927 -1.380 26.518 1.00 89.00 182 LYS A O 1
ATOM 1471 N N . GLY A 1 183 ? -5.518 -1.816 24.399 1.00 80.88 183 GLY A N 1
ATOM 1472 C CA . GLY A 1 183 ? -6.161 -3.091 24.686 1.00 80.88 183 GLY A CA 1
ATOM 1473 C C . GLY A 1 183 ? -5.151 -4.230 24.829 1.00 80.88 183 GLY A C 1
ATOM 1474 O O . GLY A 1 183 ? -4.000 -4.132 24.418 1.00 80.88 183 GLY A O 1
ATOM 1475 N N . GLY A 1 184 ? -5.600 -5.356 25.380 1.00 84.25 184 GLY A N 1
ATOM 1476 C CA . GLY A 1 184 ? -4.844 -6.609 25.322 1.00 84.25 184 GLY A CA 1
ATOM 1477 C C . GLY A 1 184 ? -5.012 -7.318 23.973 1.00 84.25 184 GLY A C 1
ATOM 1478 O O . GLY A 1 184 ? -5.119 -6.690 22.919 1.00 84.25 184 GLY A O 1
ATOM 1479 N N . LYS A 1 185 ? -5.105 -8.653 24.016 1.00 89.44 185 LYS A N 1
ATOM 1480 C CA . LYS A 1 185 ? -5.401 -9.498 22.847 1.00 89.44 185 LYS A CA 1
ATOM 1481 C C . LYS A 1 185 ? -6.723 -9.068 22.173 1.00 89.44 185 LYS A C 1
ATOM 1483 O O . LYS A 1 185 ? -7.768 -9.111 22.835 1.00 89.44 185 LYS A O 1
ATOM 1488 N N . PRO A 1 186 ? -6.719 -8.691 20.880 1.00 91.06 186 PRO A N 1
ATOM 1489 C CA . PRO A 1 186 ? -7.924 -8.262 20.183 1.00 91.06 186 PRO A CA 1
ATOM 1490 C C . PRO A 1 186 ? -8.885 -9.432 19.937 1.00 91.06 186 PRO A C 1
ATOM 1492 O O . PRO A 1 186 ? -8.487 -10.590 19.797 1.00 91.06 186 PRO A O 1
ATOM 1495 N N . LYS A 1 187 ? -10.180 -9.116 19.841 1.00 91.50 187 LYS A N 1
ATOM 1496 C CA . LYS A 1 187 ? -11.220 -10.036 19.360 1.00 91.50 187 LYS A CA 1
ATOM 1497 C C . LYS A 1 187 ? -11.747 -9.523 18.024 1.00 91.50 187 LYS A C 1
ATOM 1499 O O . LYS A 1 187 ? -12.525 -8.570 17.989 1.00 91.50 187 LYS A O 1
ATOM 1504 N N . ILE A 1 188 ? -11.314 -10.152 16.939 1.00 92.50 188 ILE A N 1
ATOM 1505 C CA . ILE A 1 188 ? -11.603 -9.702 15.575 1.00 92.50 188 ILE A CA 1
ATOM 1506 C C . ILE A 1 188 ? -12.940 -10.286 15.111 1.00 92.50 188 ILE A C 1
ATOM 1508 O O . ILE A 1 188 ? -13.224 -11.468 15.320 1.00 92.50 188 ILE A O 1
ATOM 1512 N N . HIS A 1 189 ? -13.769 -9.434 14.511 1.00 93.19 189 HIS A N 1
ATOM 1513 C CA . HIS A 1 189 ? -15.047 -9.820 13.925 1.00 93.19 189 HIS A CA 1
ATOM 1514 C C . HIS A 1 189 ? -15.159 -9.225 12.522 1.00 93.19 189 HIS A C 1
ATOM 1516 O O . HIS A 1 189 ? -14.913 -8.033 12.345 1.00 93.19 189 HIS A O 1
ATOM 1522 N N . VAL A 1 190 ? -15.581 -10.038 11.558 1.00 91.56 190 VAL A N 1
ATOM 1523 C CA . VAL A 1 190 ? -15.862 -9.641 10.174 1.00 91.56 190 VAL A CA 1
ATOM 1524 C C . VAL A 1 190 ? -17.334 -9.922 9.903 1.00 91.56 190 VAL A C 1
ATOM 1526 O O . VAL A 1 190 ? -17.816 -11.023 10.163 1.00 91.56 190 VAL A O 1
ATOM 1529 N N . ASP A 1 191 ? -18.076 -8.903 9.468 1.00 90.75 191 ASP A N 1
ATOM 1530 C CA . ASP A 1 191 ? -19.524 -8.980 9.214 1.00 90.75 191 ASP A CA 1
ATOM 1531 C C . ASP A 1 191 ? -20.324 -9.604 10.374 1.00 90.75 191 ASP A C 1
ATOM 1533 O O . ASP A 1 191 ? -21.231 -10.419 10.202 1.00 90.75 191 ASP A O 1
ATOM 1537 N N . GLY A 1 192 ? -19.946 -9.233 11.603 1.00 88.31 192 GLY A N 1
ATOM 1538 C CA . GLY A 1 192 ? -20.572 -9.706 12.841 1.00 88.31 192 GLY A CA 1
ATOM 1539 C C . GLY A 1 192 ? -20.188 -11.129 13.259 1.00 88.31 192 GLY A C 1
ATOM 1540 O O . GLY A 1 192 ? -20.588 -11.565 14.338 1.00 88.31 192 GLY A O 1
ATOM 1541 N N . ARG A 1 193 ? -19.388 -11.845 12.464 1.00 89.31 193 ARG A N 1
ATOM 1542 C CA . ARG A 1 193 ? -18.884 -13.184 12.787 1.00 89.31 193 ARG A CA 1
ATOM 1543 C C . ARG A 1 193 ? -17.479 -13.081 13.354 1.00 89.31 193 ARG A C 1
ATOM 1545 O O . ARG A 1 193 ? -16.650 -12.341 12.836 1.00 89.31 193 ARG A O 1
ATOM 1552 N N . ARG A 1 194 ? -17.213 -13.805 14.439 1.00 87.50 194 ARG A N 1
ATOM 1553 C CA . ARG A 1 194 ? -15.866 -13.881 15.007 1.00 87.50 194 ARG A CA 1
ATOM 1554 C C . ARG A 1 194 ? -14.957 -14.592 14.011 1.00 87.50 194 ARG A C 1
ATOM 1556 O O . ARG A 1 194 ? -15.299 -15.679 13.556 1.00 87.50 194 ARG A O 1
ATOM 1563 N N . THR A 1 195 ? -13.826 -13.976 13.700 1.00 85.31 195 THR A N 1
ATOM 1564 C CA . THR A 1 195 ? -12.822 -14.569 12.817 1.00 85.31 195 THR A CA 1
ATOM 1565 C C . THR A 1 195 ? -12.038 -15.625 13.590 1.00 85.31 195 THR A C 1
ATOM 1567 O O . THR A 1 195 ? -11.670 -15.402 14.750 1.00 85.31 195 THR A O 1
ATOM 1570 N N . GLU A 1 196 ? -11.833 -16.784 12.973 1.00 79.19 196 GLU A N 1
ATOM 1571 C CA . GLU A 1 196 ? -10.958 -17.832 13.498 1.00 79.19 196 GLU A CA 1
ATOM 1572 C C . GLU A 1 196 ? -9.486 -17.376 13.424 1.00 79.19 196 GLU A C 1
ATOM 1574 O O . GLU A 1 196 ? -9.139 -16.485 12.647 1.00 79.19 196 GLU A O 1
ATOM 1579 N N . GLU A 1 197 ? -8.616 -17.911 14.288 1.00 69.25 197 GLU A N 1
ATOM 1580 C CA . GLU A 1 197 ? -7.215 -17.448 14.384 1.00 69.25 197 GLU A CA 1
ATOM 1581 C C . GLU A 1 197 ? -6.380 -17.772 13.129 1.00 69.25 197 GLU A C 1
ATOM 1583 O O . GLU A 1 197 ? -5.320 -17.186 12.920 1.00 69.25 197 GLU A O 1
ATOM 1588 N N . ASP A 1 198 ? -6.849 -18.683 12.278 1.00 74.44 198 ASP A N 1
ATOM 1589 C CA . ASP A 1 198 ? -6.244 -19.023 10.988 1.00 74.44 198 ASP A CA 1
ATOM 1590 C C . ASP A 1 198 ? -6.545 -17.986 9.891 1.00 74.44 198 ASP A C 1
ATOM 1592 O O . ASP A 1 198 ? -5.752 -17.828 8.963 1.00 74.44 198 ASP A O 1
ATOM 1596 N N . LEU A 1 199 ? -7.649 -17.247 10.024 1.00 81.19 199 LEU A N 1
ATOM 1597 C CA . LEU A 1 199 ? -8.119 -16.246 9.064 1.00 81.19 199 LEU A CA 1
ATOM 1598 C C . LEU A 1 199 ? -7.691 -14.811 9.404 1.00 81.19 199 LEU A C 1
ATOM 1600 O O . LEU A 1 199 ? -7.869 -13.918 8.576 1.00 81.19 199 LEU A O 1
ATOM 1604 N N . ALA A 1 200 ? -7.170 -14.571 10.609 1.00 87.44 200 ALA A N 1
ATOM 1605 C CA . ALA A 1 200 ? -6.597 -13.288 10.998 1.00 87.44 200 ALA A CA 1
ATOM 1606 C C . ALA A 1 200 ? -5.482 -13.470 12.029 1.00 87.44 200 ALA A C 1
ATOM 1608 O O . ALA A 1 200 ? -5.690 -13.990 13.129 1.00 87.44 200 ALA A O 1
ATOM 1609 N N . ARG A 1 201 ? -4.305 -12.957 11.695 1.00 91.94 201 ARG A N 1
ATOM 1610 C CA . ARG A 1 201 ? -3.160 -12.830 12.587 1.00 91.94 201 ARG A CA 1
ATOM 1611 C C . ARG A 1 201 ? -3.084 -11.417 13.124 1.00 91.94 201 ARG A C 1
ATOM 1613 O O . ARG A 1 201 ? -3.622 -10.471 12.554 1.00 91.94 201 ARG A O 1
ATOM 1620 N N . TRP A 1 202 ? -2.423 -11.277 14.260 1.00 94.12 202 TRP A N 1
ATOM 1621 C CA . TRP A 1 202 ? -2.197 -9.975 14.853 1.00 94.12 202 TRP A CA 1
ATOM 1622 C C . TRP A 1 202 ? -0.929 -9.968 15.694 1.00 94.12 202 TRP A C 1
ATOM 1624 O O . TRP A 1 202 ? -0.478 -11.005 16.184 1.00 94.12 202 TRP A O 1
ATOM 1634 N N . GLN A 1 203 ? -0.385 -8.775 15.881 1.00 94.81 203 GLN A N 1
ATOM 1635 C CA . GLN A 1 203 ? 0.740 -8.493 16.756 1.00 94.81 203 GLN A CA 1
ATOM 1636 C C . GLN A 1 203 ? 0.475 -7.172 17.470 1.00 94.81 203 GLN A C 1
ATOM 1638 O O . GLN A 1 203 ? -0.022 -6.229 16.857 1.00 94.81 203 GLN A O 1
ATOM 1643 N N . VAL A 1 204 ? 0.811 -7.113 18.757 1.00 93.88 204 VAL A N 1
ATOM 1644 C CA . VAL A 1 204 ? 0.873 -5.858 19.508 1.00 93.88 204 VAL A CA 1
ATOM 1645 C C . VAL A 1 204 ? 2.341 -5.555 19.767 1.00 93.88 204 VAL A C 1
ATOM 1647 O O . VAL A 1 204 ? 3.047 -6.403 20.313 1.00 93.88 204 VAL A O 1
ATOM 1650 N N . ASP A 1 205 ? 2.778 -4.376 19.346 1.00 93.12 205 ASP A N 1
ATOM 1651 C CA . ASP A 1 205 ? 4.098 -3.818 19.614 1.00 93.12 205 ASP A CA 1
ATOM 1652 C C . ASP A 1 205 ? 3.909 -2.426 20.217 1.00 93.12 205 ASP A C 1
ATOM 1654 O O . ASP A 1 205 ? 3.328 -1.547 19.583 1.00 93.12 205 ASP A O 1
ATOM 1658 N N . GLU A 1 206 ? 4.309 -2.256 21.476 1.00 91.62 206 GLU A N 1
ATOM 1659 C CA . GLU A 1 206 ? 4.000 -1.068 22.281 1.00 91.62 206 GLU A CA 1
ATOM 1660 C C . GLU A 1 206 ? 2.501 -0.691 22.225 1.00 91.62 206 GLU A C 1
ATOM 1662 O O . GLU A 1 206 ? 1.643 -1.478 22.627 1.00 91.62 206 GLU A O 1
ATOM 1667 N N . GLU A 1 207 ? 2.175 0.506 21.730 1.00 93.06 207 GLU A N 1
ATOM 1668 C CA . GLU A 1 207 ? 0.803 0.986 21.533 1.00 93.06 207 GLU A CA 1
ATOM 1669 C C . GLU A 1 207 ? 0.314 0.799 20.083 1.00 93.06 207 GLU A C 1
ATOM 1671 O O . GLU A 1 207 ? -0.591 1.503 19.631 1.00 93.06 207 GLU A O 1
ATOM 1676 N N . VAL A 1 208 ? 0.896 -0.134 19.326 1.00 95.44 208 VAL A N 1
ATOM 1677 C CA . VAL A 1 208 ? 0.525 -0.421 17.935 1.00 95.44 208 VAL A CA 1
ATOM 1678 C C . VAL A 1 208 ? 0.001 -1.844 17.817 1.00 95.44 208 VAL A C 1
ATOM 1680 O O . VAL A 1 208 ? 0.711 -2.817 18.061 1.00 95.44 208 VAL A O 1
ATOM 1683 N N . LEU A 1 209 ? -1.253 -1.980 17.391 1.00 95.50 209 LEU A N 1
ATOM 1684 C CA . LEU A 1 209 ? -1.831 -3.262 16.996 1.00 95.50 209 LEU A CA 1
ATOM 1685 C C . LEU A 1 209 ? -1.800 -3.386 15.470 1.00 95.50 209 LEU A C 1
ATOM 1687 O O . LEU A 1 209 ? -2.428 -2.597 14.770 1.00 95.50 209 LEU A O 1
ATOM 1691 N N . THR A 1 210 ? -1.149 -4.424 14.958 1.00 96.62 210 THR A N 1
ATOM 1692 C CA . THR A 1 210 ? -1.178 -4.787 13.535 1.00 96.62 210 THR A CA 1
ATOM 1693 C C . THR A 1 210 ? -2.000 -6.059 13.354 1.00 96.62 210 THR A C 1
ATOM 1695 O O . THR A 1 210 ? -1.820 -7.008 14.111 1.00 96.62 210 THR A O 1
ATOM 1698 N N . VAL A 1 211 ? -2.901 -6.088 12.370 1.00 95.50 211 VAL A N 1
ATOM 1699 C CA . VAL A 1 211 ? -3.783 -7.221 12.032 1.00 95.50 211 VAL A CA 1
ATOM 1700 C C . VAL A 1 211 ? -3.663 -7.529 10.538 1.00 95.50 211 VAL A C 1
ATOM 1702 O O . VAL A 1 211 ? -3.694 -6.587 9.749 1.00 95.50 211 VAL A O 1
ATOM 1705 N N . TRP A 1 212 ? -3.536 -8.799 10.144 1.00 93.88 212 TRP A N 1
ATOM 1706 C CA . TRP A 1 212 ? -3.426 -9.226 8.738 1.00 93.88 212 TRP A CA 1
ATOM 1707 C C . TRP A 1 212 ? -3.912 -10.653 8.487 1.00 93.88 212 TRP A C 1
ATOM 1709 O O . TRP A 1 212 ? -4.004 -11.429 9.465 1.00 93.88 212 TRP A O 1
#

Foldseek 3Di:
DCPFDFAKDKFDDLDQQAAAADQAPPPSHSDWDKDQPDDPFWWADPPPDPPDPHDPTDGDDPVCVPVGDTHRDDIDTDNYPDPPDDTDPPTHHHMDIDGHGDPDVVVVVLVVCLLVFPWDKFQPQCCDCDDDDDGGPQKDFPAQDSRVLAGEMEGHPDPDGDMDTGDPGDHDPYKYKYAQAPDDDDFDDDPNHTDDCVRKDWDDDPRIIIID

Radius of gyration: 22.6 Å; chains: 1; bounding box: 56×49×52 Å